Protein AF-A0A5B8CQV9-F1 (afdb_monomer_lite)

Sequence (211 aa):
MCIKQIKRRMAGLSALIFTFMSLSAEAKIEQFQESYTGYLPMEYSLDGVYYVGEHTFSNGSATLTLYYEALSLLQDQLYVVFGSYSRNQGLSLPLGQFDFSLSAPDPITPPDPAFNALPIAGSFYFQDILMMPDGQLEVFYSEFGLLKGFLSPQNALSFTIDWTIYTRDRRTLVPAPPTTWLFGTGLIFLAWVAFRRQRQAPAWPIANMHF

Secondary structure (DSSP, 8-state):
--HHHHHHHHHHHHHHHHHHT-----EEEEEEEEEEEE------BSSSSEEEEEEEEE-SS-EEEEEEEEEESSSSSEEEEEEEEEES-SS----EEEEEEEEPPPSSSPPPGGGSSEEEEEEEEEEEEEE-TTS-EEEEEEEEEEEEEEE-TT--EEEEEEEEEEEE-GGG------HHHHHHHHHHHHHHHHHHHHTTSPPPP------

pLDDT: mean 72.18, std 19.06, range [33.81, 96.38]

Radius of gyration: 33.6 Å; chains: 1; bounding box: 84×34×110 Å

Organism: NCBI:txid2588534

Structure (mmCIF, N/CA/C/O backbone):
data_AF-A0A5B8CQV9-F1
#
_entry.id   AF-A0A5B8CQV9-F1
#
loop_
_atom_site.group_PDB
_atom_site.id
_atom_site.type_symbol
_atom_site.label_atom_id
_atom_site.label_alt_id
_atom_site.label_comp_id
_atom_site.label_asym_id
_atom_site.label_entity_id
_atom_site.label_seq_id
_atom_site.pdbx_PDB_ins_code
_atom_site.Cartn_x
_atom_site.Cartn_y
_atom_site.Cartn_z
_atom_site.occupancy
_atom_site.B_iso_or_equiv
_atom_site.auth_seq_id
_atom_site.auth_comp_id
_atom_site.auth_asym_id
_atom_site.auth_atom_id
_atom_site.pdbx_PDB_model_num
ATOM 1 N N . MET A 1 1 ? -23.032 12.407 67.887 1.00 39.97 1 MET A N 1
ATOM 2 C CA . MET A 1 1 ? -21.847 12.361 66.991 1.00 39.97 1 MET A CA 1
ATOM 3 C C . MET A 1 1 ? -21.921 11.295 65.873 1.00 39.97 1 MET A C 1
ATOM 5 O O . MET A 1 1 ? -20.914 11.048 65.227 1.00 39.97 1 MET A O 1
ATOM 9 N N . CYS A 1 2 ? -23.090 10.703 65.564 1.00 40.38 2 CYS A N 1
ATOM 10 C CA . CYS A 1 2 ? -23.184 9.519 64.683 1.00 40.38 2 CYS A CA 1
ATOM 11 C C . CYS A 1 2 ? -23.654 9.808 63.228 1.00 40.38 2 CYS A C 1
ATOM 13 O O . CYS A 1 2 ? -23.427 9.017 62.320 1.00 40.38 2 CYS A O 1
ATOM 15 N N . ILE A 1 3 ? -24.243 10.981 62.951 1.00 38.12 3 ILE A N 1
ATOM 16 C CA . ILE A 1 3 ? -24.851 11.296 61.635 1.00 38.12 3 ILE A CA 1
ATOM 17 C C . ILE A 1 3 ? -23.818 11.754 60.579 1.00 38.12 3 ILE A C 1
ATOM 19 O O . ILE A 1 3 ? -24.033 11.587 59.377 1.00 38.12 3 ILE A O 1
ATOM 23 N N . LYS A 1 4 ? -22.655 12.281 60.995 1.00 34.56 4 LYS A N 1
ATOM 24 C CA . LYS A 1 4 ? -21.606 12.756 60.067 1.00 34.56 4 LYS A CA 1
ATOM 25 C C . LYS A 1 4 ? -20.851 11.622 59.352 1.00 34.56 4 LYS A C 1
ATOM 27 O O . LYS A 1 4 ? -20.344 11.853 58.258 1.00 34.56 4 LYS A O 1
ATOM 32 N N . GLN A 1 5 ? -20.807 10.407 59.908 1.00 37.25 5 GLN A N 1
ATOM 33 C CA . GLN A 1 5 ? -20.075 9.291 59.289 1.00 37.25 5 GLN A CA 1
ATOM 34 C C . GLN A 1 5 ? -20.857 8.576 58.172 1.00 37.25 5 GLN A C 1
ATOM 36 O O . GLN A 1 5 ? -20.251 8.091 57.220 1.00 37.25 5 GLN A O 1
ATOM 41 N N . ILE A 1 6 ? -22.194 8.590 58.210 1.00 43.34 6 ILE A N 1
ATOM 42 C CA . ILE A 1 6 ? -23.039 7.924 57.200 1.00 43.34 6 ILE A CA 1
ATOM 43 C C . ILE A 1 6 ? -23.040 8.690 55.864 1.00 43.34 6 ILE A C 1
ATOM 45 O O . ILE A 1 6 ? -23.016 8.076 54.800 1.00 43.34 6 ILE A O 1
ATOM 49 N N . LYS A 1 7 ? -22.982 10.033 55.890 1.00 36.06 7 LYS A N 1
ATOM 50 C CA . LYS A 1 7 ? -22.878 10.849 54.662 1.00 36.06 7 LYS A CA 1
ATOM 51 C C . LYS A 1 7 ? -21.549 10.649 53.920 1.00 36.06 7 LYS A C 1
ATOM 53 O O . LYS A 1 7 ? -21.549 10.644 52.695 1.00 36.06 7 LYS A O 1
ATOM 58 N N . ARG A 1 8 ? -20.436 10.440 54.638 1.00 37.44 8 ARG A N 1
ATOM 59 C CA . ARG A 1 8 ? -19.115 10.200 54.023 1.00 37.44 8 ARG A CA 1
ATOM 60 C C . ARG A 1 8 ? -18.991 8.816 53.379 1.00 37.44 8 ARG A C 1
ATOM 62 O O . ARG A 1 8 ? -18.306 8.696 52.373 1.00 37.44 8 ARG A O 1
ATOM 69 N N . ARG A 1 9 ? -19.683 7.792 53.896 1.00 37.03 9 ARG A N 1
ATOM 70 C CA . ARG A 1 9 ? -19.636 6.434 53.321 1.00 37.03 9 ARG A CA 1
ATOM 71 C C . ARG A 1 9 ? -20.434 6.279 52.019 1.00 37.03 9 ARG A C 1
ATOM 73 O O . ARG A 1 9 ? -20.061 5.458 51.194 1.00 37.03 9 ARG A O 1
ATOM 80 N N . MET A 1 10 ? -21.478 7.084 51.791 1.00 37.97 10 MET A N 1
ATOM 81 C CA . MET A 1 10 ? -22.295 6.975 50.567 1.00 37.97 10 MET A CA 1
ATOM 82 C C . MET A 1 10 ? -21.742 7.744 49.362 1.00 37.97 10 MET A C 1
ATOM 84 O O . MET A 1 10 ? -21.940 7.302 48.237 1.00 37.97 10 MET A O 1
ATOM 88 N N . ALA A 1 11 ? -20.989 8.828 49.579 1.00 40.31 11 ALA A N 1
ATOM 89 C CA . ALA A 1 11 ? -20.257 9.494 48.496 1.00 40.31 11 ALA A CA 1
ATOM 90 C C . ALA A 1 11 ? -19.091 8.632 47.969 1.00 40.31 11 ALA A C 1
ATOM 92 O O . ALA A 1 11 ? -18.765 8.688 46.789 1.00 40.31 11 ALA A O 1
ATOM 93 N N . GLY A 1 12 ? -18.500 7.795 48.834 1.00 34.97 12 GLY A N 1
ATOM 94 C CA . GLY A 1 12 ? -17.453 6.849 48.443 1.00 34.97 12 GLY A CA 1
ATOM 95 C C . GLY A 1 12 ? -17.969 5.699 47.576 1.00 34.97 12 GLY A C 1
ATOM 96 O O . GLY A 1 12 ? -17.267 5.279 46.667 1.00 34.97 12 GLY A O 1
ATOM 97 N N . LEU A 1 13 ? -19.202 5.226 47.800 1.00 40.75 13 LEU A N 1
ATOM 98 C CA . LEU A 1 13 ? -19.772 4.110 47.037 1.00 40.75 13 LEU A CA 1
ATOM 99 C C . LEU A 1 13 ? -20.274 4.535 45.645 1.00 40.75 13 LEU A C 1
ATOM 101 O O . LEU A 1 13 ? -20.093 3.791 44.688 1.00 40.75 13 LEU A O 1
ATOM 105 N N . SER A 1 14 ? -20.861 5.735 45.506 1.00 40.66 14 SER A N 1
ATOM 106 C CA . SER A 1 14 ? -21.280 6.243 44.187 1.00 40.66 14 SER A CA 1
ATOM 107 C C . SER A 1 14 ? -20.089 6.628 43.315 1.00 40.66 14 SER A C 1
ATOM 109 O O . SER A 1 14 ? -20.128 6.401 42.111 1.00 40.66 14 SER A O 1
ATOM 111 N N . ALA A 1 15 ? -19.023 7.171 43.916 1.00 42.81 15 ALA A N 1
ATOM 112 C CA . ALA A 1 15 ? -17.777 7.444 43.209 1.00 42.81 15 ALA A CA 1
ATOM 113 C C . ALA A 1 15 ? -17.116 6.146 42.730 1.00 42.81 15 ALA A C 1
ATOM 115 O O . ALA A 1 15 ? -16.670 6.113 41.590 1.00 42.81 15 ALA A O 1
ATOM 116 N N . LEU A 1 16 ? -17.130 5.078 43.543 1.00 36.12 16 LEU A N 1
ATOM 117 C CA . LEU A 1 16 ? -16.590 3.761 43.182 1.00 36.12 16 LEU A CA 1
ATOM 118 C C . LEU A 1 16 ? -17.359 3.123 42.010 1.00 36.12 16 LEU A C 1
ATOM 120 O O . LEU A 1 16 ? -16.747 2.634 41.072 1.00 36.12 16 LEU A O 1
ATOM 124 N N . ILE A 1 17 ? -18.696 3.178 42.011 1.00 42.75 17 ILE A N 1
ATOM 125 C CA . ILE A 1 17 ? -19.518 2.614 40.921 1.00 42.75 17 ILE A CA 1
ATOM 126 C C . ILE A 1 17 ? -19.330 3.405 39.613 1.00 42.75 17 ILE A C 1
ATOM 128 O O . ILE A 1 17 ? -19.262 2.802 38.546 1.00 42.75 17 ILE A O 1
ATOM 132 N N . PHE A 1 18 ? -19.160 4.732 39.687 1.00 37.88 18 PHE A N 1
ATOM 133 C CA . PHE A 1 18 ? -18.821 5.553 38.516 1.00 37.88 18 PHE A CA 1
ATOM 134 C C . PHE A 1 18 ? -17.377 5.347 38.031 1.00 37.88 18 PHE A C 1
ATOM 136 O O . PHE A 1 18 ? -17.133 5.421 36.833 1.00 37.88 18 PHE A O 1
ATOM 143 N N . THR A 1 19 ? -16.419 5.056 38.924 1.00 37.62 19 THR A N 1
ATOM 144 C CA . THR A 1 19 ? -15.028 4.765 38.516 1.00 37.62 19 THR A CA 1
ATOM 145 C C . THR A 1 19 ? -14.853 3.355 37.961 1.00 37.62 19 THR A C 1
ATOM 147 O O . THR A 1 19 ? -14.034 3.175 37.069 1.00 37.62 19 THR A O 1
ATOM 150 N N . PHE A 1 20 ? -15.638 2.367 38.407 1.00 35.00 20 PHE A N 1
ATOM 151 C CA . PHE A 1 20 ? -15.573 0.999 37.869 1.00 35.00 20 PHE A CA 1
ATOM 152 C C . PHE A 1 20 ? -16.205 0.842 36.476 1.00 35.00 20 PHE A C 1
ATOM 154 O O . PHE A 1 20 ? -15.954 -0.166 35.821 1.00 35.00 20 PHE A O 1
ATOM 161 N N . MET A 1 21 ? -17.002 1.810 36.008 1.00 39.34 21 MET A N 1
ATOM 162 C CA . MET A 1 21 ? -17.623 1.770 34.674 1.00 39.34 21 MET A CA 1
ATOM 163 C C . MET A 1 21 ? -16.866 2.562 33.601 1.00 39.34 21 MET A C 1
ATOM 165 O O . MET A 1 21 ? -17.182 2.421 32.423 1.00 39.34 21 MET A O 1
ATOM 169 N N . SER A 1 22 ? -15.832 3.323 33.966 1.00 33.81 22 SER A N 1
ATOM 170 C CA . SER A 1 22 ? -14.928 3.960 33.000 1.00 33.81 22 SER A CA 1
ATOM 171 C C . SER A 1 22 ? -13.734 3.056 32.682 1.00 33.81 22 SER A C 1
ATOM 173 O O . SER A 1 22 ? -12.585 3.461 32.835 1.00 33.81 22 SER A O 1
ATOM 175 N N . LEU A 1 23 ? -13.987 1.821 32.236 1.00 43.66 23 LEU A N 1
ATOM 176 C CA . LEU A 1 23 ? -13.010 1.141 31.382 1.00 43.66 23 LEU A CA 1
ATOM 177 C C . LEU A 1 23 ? -13.179 1.728 29.981 1.00 43.66 23 LEU A C 1
ATOM 179 O O . LEU A 1 23 ? -13.951 1.231 29.163 1.00 43.66 23 LEU A O 1
ATOM 183 N N . SER A 1 24 ? -12.513 2.855 29.744 1.00 45.22 24 SER A N 1
ATOM 184 C CA . SER A 1 24 ? -12.404 3.435 28.413 1.00 45.22 24 SER A CA 1
ATOM 185 C C . SER A 1 24 ? -11.806 2.397 27.468 1.00 45.22 24 SER A C 1
ATOM 187 O O . SER A 1 24 ? -10.773 1.805 27.772 1.00 45.22 24 SER A O 1
ATOM 189 N N . ALA A 1 25 ? -12.465 2.195 26.330 1.00 53.19 25 ALA A N 1
ATOM 190 C CA . ALA A 1 25 ? -11.895 1.531 25.168 1.00 53.19 25 ALA A CA 1
ATOM 191 C C . ALA A 1 25 ? -10.536 2.154 24.865 1.00 53.19 25 ALA A C 1
ATOM 193 O O . ALA A 1 25 ? -10.479 3.319 24.468 1.00 53.19 25 ALA A O 1
ATOM 194 N N . GLU A 1 26 ? -9.445 1.431 25.083 1.00 63.16 26 GLU A N 1
ATOM 195 C CA . GLU A 1 26 ? -8.137 1.959 24.733 1.00 63.16 26 GLU A CA 1
ATOM 196 C C . GLU A 1 26 ? -7.960 1.772 23.226 1.00 63.16 26 GLU A C 1
ATOM 198 O O . GLU A 1 26 ? -7.804 0.660 22.721 1.00 63.16 26 GLU A O 1
ATOM 203 N N . ALA A 1 27 ? -8.095 2.869 22.485 1.00 71.94 27 ALA A N 1
ATOM 204 C CA . ALA A 1 27 ? -7.683 2.898 21.096 1.00 71.94 27 ALA A CA 1
ATOM 205 C C . ALA A 1 27 ? -6.154 2.847 21.052 1.00 71.94 27 ALA A C 1
ATOM 207 O O . ALA A 1 27 ? -5.478 3.638 21.712 1.00 71.94 27 ALA A O 1
ATOM 208 N N . LYS A 1 28 ? -5.614 1.919 20.269 1.00 84.69 28 LYS A N 1
ATOM 209 C CA . LYS A 1 28 ? -4.180 1.751 20.073 1.00 84.69 28 LYS A CA 1
ATOM 210 C C . LYS A 1 28 ? -3.773 2.397 18.755 1.00 84.69 28 LYS A C 1
ATOM 212 O O . LYS A 1 28 ? -4.396 2.142 17.7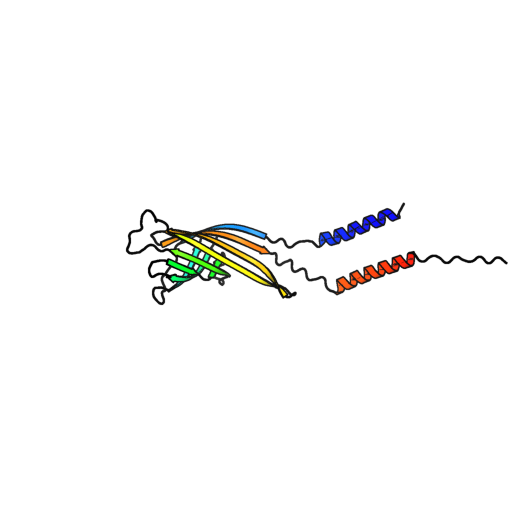25 1.00 84.69 28 LYS A O 1
ATOM 217 N N . ILE A 1 29 ? -2.716 3.206 18.797 1.00 86.81 29 ILE A N 1
ATOM 218 C CA . ILE A 1 29 ? -2.042 3.733 17.608 1.00 86.81 29 ILE A CA 1
ATOM 219 C C . ILE A 1 29 ? -0.653 3.103 17.544 1.00 86.81 29 ILE A C 1
ATOM 221 O O . ILE A 1 29 ? 0.105 3.172 18.511 1.00 86.81 29 ILE A O 1
ATOM 225 N N . GLU A 1 30 ? -0.324 2.497 16.411 1.00 88.62 30 GLU A N 1
ATOM 226 C CA . GLU A 1 30 ? 0.979 1.896 16.140 1.00 88.62 30 GLU A CA 1
ATOM 227 C C . GLU A 1 30 ? 1.623 2.581 14.940 1.00 88.62 30 GLU A C 1
ATOM 229 O O . GLU A 1 30 ? 0.967 2.816 13.928 1.00 88.62 30 GLU A O 1
ATOM 234 N N . GLN A 1 31 ? 2.910 2.901 15.058 1.00 93.25 31 GLN A N 1
ATOM 235 C CA . GLN A 1 31 ? 3.701 3.505 13.990 1.00 93.25 31 GLN A CA 1
ATOM 236 C C . GLN A 1 31 ? 4.967 2.694 13.776 1.00 93.25 31 GLN A C 1
ATOM 238 O O . GLN A 1 31 ? 5.674 2.378 14.734 1.00 93.25 31 GLN A O 1
ATOM 243 N N . PHE A 1 32 ? 5.247 2.345 12.527 1.00 93.06 32 PHE A N 1
ATOM 244 C CA . PHE A 1 32 ? 6.435 1.585 12.151 1.00 93.06 32 PHE A CA 1
ATOM 245 C C . PHE A 1 32 ? 6.698 1.730 10.651 1.00 93.06 32 PHE A C 1
ATOM 247 O O . PHE A 1 32 ? 5.873 2.257 9.905 1.00 93.06 32 PHE A O 1
ATOM 254 N N . GLN A 1 33 ? 7.858 1.251 10.215 1.00 95.44 33 GLN A N 1
ATOM 255 C CA . GLN A 1 33 ? 8.293 1.319 8.826 1.00 95.44 33 GLN A CA 1
ATOM 256 C C . GLN A 1 33 ? 8.467 -0.079 8.248 1.00 95.44 33 GLN A C 1
ATOM 258 O O . GLN A 1 33 ? 8.978 -0.973 8.922 1.00 95.44 33 GLN A O 1
ATOM 263 N N . GLU A 1 34 ? 8.084 -0.248 6.987 1.00 95.06 34 GLU A N 1
ATOM 264 C CA . GLU A 1 34 ? 8.367 -1.456 6.214 1.00 95.06 34 GLU A CA 1
ATOM 265 C C . GLU A 1 34 ? 9.032 -1.074 4.897 1.00 95.06 34 GLU A C 1
ATOM 267 O O . GLU A 1 34 ? 8.506 -0.258 4.143 1.00 95.06 34 GLU A O 1
ATOM 272 N N . SER A 1 35 ? 10.193 -1.668 4.630 1.00 95.56 35 SER A N 1
ATOM 273 C CA . SER A 1 35 ? 10.941 -1.462 3.392 1.00 95.56 35 SER A CA 1
ATOM 274 C C . SER A 1 35 ? 10.822 -2.674 2.484 1.00 95.56 35 SER A C 1
ATOM 276 O O . SER A 1 35 ? 10.867 -3.808 2.959 1.00 95.56 35 SER A O 1
ATOM 278 N N . TYR A 1 36 ? 10.710 -2.421 1.187 1.00 94.56 36 TYR A N 1
ATOM 279 C CA . TYR A 1 36 ? 10.537 -3.414 0.141 1.00 94.56 36 TYR A CA 1
ATOM 280 C C . TYR A 1 36 ? 11.432 -3.085 -1.053 1.00 94.56 36 TYR A C 1
ATOM 282 O O . TYR A 1 36 ? 11.681 -1.919 -1.374 1.00 94.56 36 TYR A O 1
ATOM 290 N N . THR A 1 37 ? 11.876 -4.132 -1.743 1.00 92.69 37 THR A N 1
ATOM 291 C CA . THR A 1 37 ? 12.572 -4.018 -3.024 1.00 92.69 37 THR A CA 1
ATOM 292 C C . THR A 1 37 ? 12.003 -5.048 -3.987 1.00 92.69 37 THR A C 1
ATOM 294 O O . THR A 1 37 ? 11.732 -6.181 -3.592 1.00 92.69 37 THR A O 1
ATOM 297 N N . GLY A 1 38 ? 11.814 -4.669 -5.244 1.00 91.06 38 GLY A N 1
ATOM 298 C CA . GLY A 1 38 ? 11.295 -5.572 -6.263 1.00 91.06 38 GLY A CA 1
ATOM 299 C C . GLY A 1 38 ? 11.101 -4.876 -7.599 1.00 91.06 38 GLY A C 1
ATOM 300 O O . GLY A 1 38 ? 11.754 -3.877 -7.884 1.00 91.06 38 GLY A O 1
ATOM 301 N N . TYR A 1 39 ? 10.195 -5.404 -8.411 1.00 88.12 39 TYR A N 1
ATOM 302 C CA . TYR A 1 39 ? 9.880 -4.878 -9.736 1.00 88.12 39 TYR A CA 1
ATOM 303 C C . TYR A 1 39 ? 8.365 -4.893 -9.914 1.00 88.12 39 TYR A C 1
ATOM 305 O O . TYR A 1 39 ? 7.715 -5.839 -9.485 1.00 88.12 39 TYR A O 1
ATOM 313 N N . LEU A 1 40 ? 7.805 -3.871 -10.559 1.00 87.44 40 LEU A N 1
ATOM 314 C CA . LEU A 1 40 ? 6.395 -3.864 -10.954 1.00 87.44 40 LEU A CA 1
ATOM 315 C C . LEU A 1 40 ? 6.289 -4.303 -12.417 1.00 87.44 40 LEU A C 1
ATOM 317 O O . LEU A 1 40 ? 6.667 -3.524 -13.295 1.00 87.44 40 LEU A O 1
ATOM 321 N N . PRO A 1 41 ? 5.827 -5.531 -12.707 1.00 83.06 41 PRO A N 1
ATOM 322 C CA . PRO A 1 41 ? 5.718 -6.004 -14.080 1.00 83.06 41 PRO A CA 1
ATOM 323 C C . PRO A 1 41 ? 4.694 -5.183 -14.879 1.00 83.06 41 PRO A C 1
ATOM 325 O O . PRO A 1 41 ? 3.520 -5.093 -14.535 1.00 83.06 41 PRO A O 1
ATOM 328 N N . MET A 1 42 ? 5.118 -4.594 -15.992 1.00 77.62 42 MET A N 1
ATOM 329 C CA . MET A 1 42 ? 4.241 -3.867 -16.922 1.00 77.62 42 MET A CA 1
ATOM 330 C C . MET A 1 42 ? 3.948 -4.732 -18.159 1.00 77.62 42 MET A C 1
ATOM 332 O O . MET A 1 42 ? 4.141 -4.311 -19.293 1.00 77.62 42 MET A O 1
ATOM 336 N N . GLU A 1 43 ? 3.557 -5.991 -17.939 1.00 66.12 43 GLU A N 1
ATOM 337 C CA . GLU A 1 43 ? 3.500 -7.016 -18.996 1.00 66.12 43 GLU A CA 1
ATOM 338 C C . GLU A 1 43 ? 2.192 -7.010 -19.799 1.00 66.12 43 GLU A C 1
ATOM 340 O O . GLU A 1 43 ? 2.210 -7.258 -21.005 1.00 66.12 43 GLU A O 1
ATOM 345 N N . TYR A 1 44 ? 1.054 -6.725 -19.160 1.00 60.38 44 TYR A N 1
ATOM 346 C CA . TYR A 1 44 ? -0.243 -6.690 -19.834 1.00 60.38 44 TYR A CA 1
ATOM 347 C C . TYR A 1 44 ? -0.611 -5.254 -20.177 1.00 60.38 44 TYR A C 1
ATOM 349 O O . TYR A 1 44 ? -0.842 -4.457 -19.271 1.00 60.38 44 TYR A O 1
ATOM 357 N N . SER A 1 45 ? -0.690 -4.938 -21.470 1.00 67.31 45 SER A N 1
ATOM 358 C CA . SER A 1 45 ? -1.117 -3.626 -21.942 1.00 67.31 45 SER A CA 1
ATOM 359 C C . SER A 1 45 ? -2.330 -3.727 -22.856 1.00 67.31 45 SER A C 1
ATOM 361 O O . SER A 1 45 ? -2.324 -4.513 -23.801 1.00 67.31 45 SER A O 1
ATOM 363 N N . LEU A 1 46 ? -3.364 -2.931 -22.577 1.00 61.19 46 LEU A N 1
ATOM 364 C CA . LEU A 1 46 ? -4.536 -2.836 -23.455 1.00 61.19 46 LEU A CA 1
ATOM 365 C C . LEU A 1 46 ? -4.251 -1.963 -24.686 1.00 61.19 46 LEU A C 1
ATOM 367 O O . LEU A 1 46 ? -4.653 -2.339 -25.778 1.00 61.19 46 LEU A O 1
ATOM 371 N N . ASP A 1 47 ? -3.496 -0.868 -24.519 1.00 67.88 47 ASP A N 1
ATOM 372 C CA . ASP A 1 47 ? -3.265 0.148 -25.565 1.00 67.88 47 ASP A CA 1
ATOM 373 C C . ASP A 1 47 ? -1.832 0.741 -25.563 1.00 67.88 47 ASP A C 1
ATOM 375 O O . ASP A 1 47 ? -1.584 1.814 -26.108 1.00 67.88 47 ASP A O 1
ATOM 379 N N . GLY A 1 48 ? -0.866 0.101 -24.895 1.00 66.12 48 GLY A N 1
ATOM 380 C CA . GLY A 1 48 ? 0.512 0.602 -24.707 1.00 66.12 48 GLY A CA 1
ATOM 381 C C . GLY A 1 48 ? 0.672 1.663 -23.606 1.00 66.12 48 GLY A C 1
ATOM 382 O O . GLY A 1 48 ? 1.790 1.986 -23.208 1.00 66.12 48 GLY A O 1
ATOM 383 N N . VAL A 1 49 ? -0.442 2.191 -23.095 1.00 75.88 49 VAL A N 1
ATOM 384 C CA . VAL A 1 49 ? -0.497 3.313 -22.135 1.00 75.88 49 VAL A CA 1
ATOM 385 C C . VAL A 1 49 ? -1.135 2.896 -20.805 1.00 75.88 49 VAL A C 1
ATOM 387 O O . VAL A 1 49 ? -0.954 3.555 -19.786 1.00 75.88 49 VAL A O 1
ATOM 390 N N . TYR A 1 50 ? -1.858 1.779 -20.796 1.00 82.69 50 TYR A N 1
ATOM 391 C CA . TYR A 1 50 ? -2.553 1.250 -19.630 1.00 82.69 50 TYR A CA 1
ATOM 392 C C . TYR A 1 50 ? -2.077 -0.164 -19.340 1.00 82.69 50 TYR A C 1
ATOM 394 O O . TYR A 1 50 ? -2.075 -1.001 -20.248 1.00 82.69 50 TYR A O 1
ATOM 402 N N . TYR A 1 51 ? -1.692 -0.414 -18.093 1.00 85.19 51 TYR A N 1
ATOM 403 C CA . TYR A 1 51 ? -1.172 -1.693 -17.630 1.00 85.19 51 TYR A CA 1
ATOM 404 C C . TYR A 1 51 ? -1.953 -2.183 -16.426 1.00 85.19 51 TYR A C 1
ATOM 406 O O . TYR A 1 51 ? -2.325 -1.384 -15.574 1.00 85.19 51 TYR A O 1
ATOM 414 N N . VAL A 1 52 ? -2.169 -3.492 -16.336 1.00 88.25 52 VAL A N 1
ATOM 415 C CA . VAL A 1 52 ? -2.843 -4.118 -15.191 1.00 88.25 52 VAL A CA 1
ATOM 416 C C . VAL A 1 52 ? -2.012 -5.295 -14.718 1.00 88.25 52 VAL A C 1
ATOM 418 O O . VAL A 1 52 ? -1.504 -6.060 -15.539 1.00 88.25 52 VAL A O 1
ATOM 421 N N . GLY A 1 53 ? -1.870 -5.455 -13.408 1.00 88.56 53 GLY A N 1
ATOM 422 C CA . GLY A 1 53 ? -1.077 -6.543 -12.863 1.00 88.56 53 GLY A CA 1
ATOM 423 C C . GLY A 1 53 ? -1.312 -6.816 -11.389 1.00 88.56 53 GLY A C 1
ATOM 424 O O . GLY A 1 53 ? -2.044 -6.114 -10.691 1.00 88.56 53 GLY A O 1
ATOM 425 N N . GLU A 1 54 ? -0.647 -7.870 -10.934 1.00 90.69 54 GLU A N 1
ATOM 426 C CA . GLU A 1 54 ? -0.547 -8.247 -9.534 1.00 90.69 54 GLU A CA 1
ATOM 427 C C . GLU A 1 54 ? 0.927 -8.467 -9.197 1.00 90.69 54 GLU A C 1
ATOM 429 O O . GLU A 1 54 ? 1.656 -9.117 -9.952 1.00 90.69 54 GLU A O 1
ATOM 434 N N . HIS A 1 55 ? 1.384 -7.924 -8.070 1.00 91.44 55 HIS A N 1
ATOM 435 C CA . HIS A 1 55 ? 2.738 -8.175 -7.593 1.00 91.44 55 HIS A CA 1
ATOM 436 C C . HIS A 1 55 ? 2.815 -8.215 -6.071 1.00 91.44 55 HIS A C 1
ATOM 438 O O . HIS A 1 55 ? 2.257 -7.355 -5.389 1.00 91.44 55 HIS A O 1
ATOM 444 N N . THR A 1 56 ? 3.569 -9.179 -5.543 1.00 92.69 56 THR A N 1
ATOM 445 C CA . THR A 1 56 ? 3.826 -9.316 -4.108 1.00 92.69 56 THR A CA 1
ATOM 446 C C . THR A 1 56 ? 5.266 -8.958 -3.778 1.00 92.69 56 THR A C 1
ATOM 448 O O . THR A 1 56 ? 6.200 -9.665 -4.153 1.00 92.69 56 THR A O 1
ATOM 451 N N . PHE A 1 57 ? 5.433 -7.908 -2.982 1.00 93.19 57 PHE A N 1
ATOM 452 C CA . PHE A 1 57 ? 6.688 -7.586 -2.323 1.00 93.19 57 PHE A CA 1
ATOM 453 C C . PHE A 1 57 ? 6.795 -8.326 -0.990 1.00 93.19 57 PHE A C 1
ATOM 455 O O . PHE A 1 57 ? 5.822 -8.440 -0.243 1.00 93.19 57 PHE A O 1
ATOM 462 N N . SER A 1 58 ? 7.996 -8.795 -0.660 1.00 92.00 58 SER A N 1
ATOM 463 C CA . SER A 1 58 ? 8.297 -9.415 0.630 1.00 92.00 58 SER A CA 1
ATOM 464 C C . SER A 1 58 ? 9.616 -8.884 1.168 1.00 92.00 58 SER A C 1
ATOM 466 O O . SER A 1 58 ? 10.584 -8.749 0.422 1.00 92.00 58 SER A O 1
ATOM 468 N N . ASN A 1 59 ? 9.656 -8.599 2.466 1.00 88.19 59 ASN A N 1
ATOM 469 C CA . ASN A 1 59 ? 10.876 -8.212 3.179 1.00 88.19 59 ASN A CA 1
ATOM 470 C C . ASN A 1 59 ? 11.309 -9.255 4.226 1.00 88.19 59 ASN A C 1
ATOM 472 O O . ASN A 1 59 ? 12.166 -8.989 5.066 1.00 88.19 59 ASN A O 1
ATOM 476 N N . GLY A 1 60 ? 10.707 -10.449 4.178 1.00 84.12 60 GLY A N 1
ATOM 477 C CA . GLY A 1 60 ? 10.983 -11.571 5.076 1.00 84.12 60 GLY A CA 1
ATOM 478 C C . GLY A 1 60 ? 10.116 -11.617 6.337 1.00 84.12 60 GLY A C 1
ATOM 479 O O . GLY A 1 60 ? 9.845 -12.713 6.822 1.00 84.12 60 GLY A O 1
ATOM 480 N N . SER A 1 61 ? 9.643 -10.476 6.849 1.00 84.50 61 SER A N 1
ATOM 481 C CA . SER A 1 61 ? 8.718 -10.411 7.997 1.00 84.50 61 SER A CA 1
ATOM 482 C C . SER A 1 61 ? 7.296 -10.015 7.607 1.00 84.50 61 SER A C 1
ATOM 484 O O . SER A 1 61 ? 6.350 -10.364 8.311 1.00 84.50 61 SER A O 1
ATOM 486 N N . ALA A 1 62 ? 7.153 -9.308 6.489 1.00 87.00 62 ALA A N 1
ATOM 487 C CA . ALA A 1 62 ? 5.906 -8.776 5.985 1.00 87.00 62 ALA A CA 1
ATOM 488 C C . ALA A 1 62 ? 5.781 -8.984 4.472 1.00 87.00 62 ALA A C 1
ATOM 490 O O . ALA A 1 62 ? 6.773 -8.990 3.734 1.00 87.00 62 ALA A O 1
ATOM 491 N N . THR A 1 63 ? 4.541 -9.110 4.011 1.00 92.12 63 THR A N 1
ATOM 492 C CA . THR A 1 63 ? 4.189 -9.200 2.591 1.00 92.12 63 THR A CA 1
ATOM 493 C C . THR A 1 63 ? 3.232 -8.080 2.219 1.00 92.12 63 THR A C 1
ATOM 495 O O . THR A 1 63 ? 2.307 -7.775 2.970 1.00 92.12 63 THR A O 1
ATOM 498 N N . LEU A 1 64 ? 3.442 -7.488 1.047 1.00 92.88 64 LEU A N 1
ATOM 499 C CA . LEU A 1 64 ? 2.576 -6.474 0.458 1.00 92.88 64 LEU A CA 1
ATOM 500 C C . LEU A 1 64 ? 2.225 -6.908 -0.963 1.00 92.88 64 LEU A C 1
ATOM 502 O O . LEU A 1 64 ? 3.077 -6.872 -1.849 1.00 92.88 64 LEU A O 1
ATOM 506 N N . THR A 1 65 ? 0.981 -7.322 -1.174 1.00 93.44 65 THR A N 1
ATOM 507 C CA . THR A 1 65 ? 0.453 -7.666 -2.497 1.00 93.44 65 THR A CA 1
ATOM 508 C C . THR A 1 65 ? -0.325 -6.484 -3.048 1.00 93.44 65 THR A C 1
ATOM 510 O O . THR A 1 65 ? -1.240 -5.993 -2.386 1.00 93.44 65 THR A O 1
ATOM 513 N N . LEU A 1 66 ? 0.031 -6.039 -4.249 1.00 93.25 66 LEU A N 1
ATOM 514 C CA . LEU A 1 66 ? -0.643 -4.976 -4.986 1.00 93.25 66 LEU A CA 1
ATOM 515 C C . LEU A 1 66 ? -1.416 -5.578 -6.154 1.00 93.25 66 LEU A C 1
ATOM 517 O O . LEU A 1 66 ? -0.837 -6.319 -6.943 1.00 93.25 66 LEU A O 1
ATOM 521 N N . TYR A 1 67 ? -2.680 -5.195 -6.292 1.00 91.81 67 TYR A N 1
ATOM 522 C CA . TYR A 1 67 ? -3.500 -5.397 -7.483 1.00 91.81 67 TYR A CA 1
ATOM 523 C C . TYR A 1 67 ? -3.681 -4.028 -8.120 1.00 91.81 67 TYR A C 1
ATOM 525 O O . TYR A 1 67 ? -4.335 -3.162 -7.529 1.00 91.81 67 TYR A O 1
ATOM 533 N N . TYR A 1 68 ? -3.042 -3.802 -9.260 1.00 91.50 68 TYR A N 1
ATOM 534 C CA . TYR A 1 68 ? -2.783 -2.450 -9.730 1.00 91.50 68 TYR A CA 1
ATOM 535 C C . TYR A 1 68 ? -3.140 -2.224 -11.184 1.00 91.50 68 TYR A C 1
ATOM 537 O O . TYR A 1 68 ? -3.066 -3.118 -12.026 1.00 91.50 68 TYR A O 1
ATOM 545 N N . GLU A 1 69 ? -3.445 -0.965 -11.447 1.00 90.88 69 GLU A N 1
ATOM 546 C CA . GLU A 1 69 ? -3.542 -0.343 -12.750 1.00 90.88 69 GLU A CA 1
ATOM 547 C C . GLU A 1 69 ? -2.442 0.722 -12.832 1.00 90.88 69 GLU A C 1
ATOM 549 O O . GLU A 1 69 ? -2.217 1.465 -11.876 1.00 90.88 69 GLU A O 1
ATOM 554 N N . ALA A 1 70 ? -1.730 0.792 -13.954 1.00 88.81 70 ALA A N 1
ATOM 555 C CA . ALA A 1 70 ? -0.743 1.829 -14.220 1.00 88.81 70 ALA A CA 1
ATOM 556 C C . ALA A 1 70 ? -1.088 2.567 -15.516 1.00 88.81 70 ALA A C 1
ATOM 558 O O . ALA A 1 70 ? -1.169 1.964 -16.586 1.00 88.81 70 ALA A O 1
ATOM 559 N N . LEU A 1 71 ? -1.280 3.880 -15.407 1.00 87.44 71 LEU A N 1
ATOM 560 C CA . LEU A 1 71 ? -1.614 4.784 -16.506 1.00 87.44 71 LEU A CA 1
ATOM 561 C C . LEU A 1 71 ? -0.410 5.651 -16.859 1.00 87.44 71 LEU A C 1
ATOM 563 O O . LEU A 1 71 ? 0.060 6.418 -16.020 1.00 87.44 71 LEU A O 1
ATOM 567 N N . SER A 1 72 ? 0.046 5.588 -18.105 1.00 83.00 72 SER A N 1
ATOM 568 C CA . SER A 1 72 ? 1.002 6.547 -18.658 1.00 83.00 72 SER A CA 1
ATOM 569 C C . SER A 1 72 ? 0.274 7.861 -18.985 1.00 83.00 72 SER A C 1
ATOM 571 O O . SER A 1 72 ? -0.652 7.897 -19.792 1.00 83.00 72 SER A O 1
ATOM 573 N N . LEU A 1 73 ? 0.644 8.950 -18.300 1.00 71.00 73 LEU A N 1
ATOM 574 C CA . LEU A 1 73 ? -0.029 10.259 -18.425 1.00 71.00 73 LEU A CA 1
ATOM 575 C C . LEU A 1 73 ? 0.518 11.123 -19.562 1.00 71.00 73 LEU A C 1
ATOM 577 O O . LEU A 1 73 ? -0.169 11.987 -20.103 1.00 71.00 73 LEU A O 1
ATOM 581 N N . LEU A 1 74 ? 1.783 10.917 -19.886 1.00 62.81 74 LEU A N 1
ATOM 582 C CA . LEU A 1 74 ? 2.504 11.580 -20.953 1.00 62.81 74 LEU A CA 1
ATOM 583 C C . LEU A 1 74 ? 3.133 10.446 -21.751 1.00 62.81 74 LEU A C 1
ATOM 585 O O . LEU A 1 74 ? 3.588 9.472 -21.149 1.00 62.81 74 LEU A O 1
ATOM 589 N N . GLN A 1 75 ? 3.218 10.582 -23.074 1.00 58.00 75 GLN A N 1
ATOM 590 C CA . GLN A 1 75 ? 3.990 9.662 -23.928 1.00 58.00 75 GLN A CA 1
ATOM 591 C C . GLN A 1 75 ? 5.453 9.479 -23.446 1.00 58.00 75 GLN A C 1
ATOM 593 O O . GLN A 1 75 ? 6.141 8.577 -23.910 1.00 58.00 75 GLN A O 1
ATOM 598 N N . ASP A 1 76 ? 5.874 10.274 -22.455 1.00 56.75 76 ASP A N 1
ATOM 599 C CA . ASP A 1 76 ? 7.178 10.326 -21.817 1.00 56.75 76 ASP A CA 1
ATOM 600 C C . ASP A 1 76 ? 7.137 9.895 -20.335 1.00 56.75 76 ASP A C 1
ATOM 602 O O . ASP A 1 76 ? 7.321 10.693 -19.419 1.00 56.75 76 ASP A O 1
ATOM 606 N N . GLN A 1 77 ? 6.974 8.592 -20.095 1.00 68.00 77 GLN A N 1
ATOM 607 C CA . GLN A 1 77 ? 7.612 7.915 -18.950 1.00 68.00 77 GLN A CA 1
ATOM 608 C C . GLN A 1 77 ? 7.077 8.219 -17.533 1.00 68.00 77 GLN A C 1
ATOM 610 O O . GLN A 1 77 ? 7.626 7.696 -16.565 1.00 68.00 77 GLN A O 1
ATOM 615 N N . LEU A 1 78 ? 5.996 8.987 -17.369 1.00 75.50 78 LEU A N 1
ATOM 616 C CA . LEU A 1 78 ? 5.305 9.136 -16.081 1.00 75.50 78 LEU A CA 1
ATOM 617 C C . LEU A 1 78 ? 4.105 8.188 -15.998 1.00 75.50 78 LEU A C 1
ATOM 619 O O . LEU A 1 78 ? 3.153 8.324 -16.769 1.00 75.50 78 LEU A O 1
ATOM 623 N N . TYR A 1 79 ? 4.128 7.294 -15.013 1.00 83.31 79 TYR A N 1
ATOM 624 C CA . TYR A 1 79 ? 3.040 6.381 -14.691 1.00 83.31 79 TYR A CA 1
ATOM 625 C C . TYR A 1 79 ? 2.384 6.766 -13.370 1.00 83.31 79 TYR A C 1
ATOM 627 O O . TYR A 1 79 ? 3.062 6.944 -12.359 1.00 83.31 79 TYR A O 1
ATOM 635 N N . VAL A 1 80 ? 1.058 6.826 -13.353 1.00 88.25 80 VAL A N 1
ATOM 636 C CA . VAL A 1 80 ? 0.283 6.793 -12.110 1.00 88.25 80 VAL A CA 1
ATOM 637 C C . VAL A 1 80 ? -0.134 5.357 -11.876 1.00 88.25 80 VAL A C 1
ATOM 639 O O . VAL A 1 80 ? -0.820 4.779 -12.715 1.00 88.25 80 VAL A O 1
ATOM 642 N N . VAL A 1 81 ? 0.299 4.792 -10.756 1.00 92.06 81 VAL A N 1
ATOM 643 C CA . VAL A 1 81 ? -0.029 3.431 -10.343 1.00 92.06 81 VAL A CA 1
ATOM 644 C C . VAL A 1 81 ? -0.998 3.508 -9.183 1.00 92.06 81 VAL A C 1
ATOM 646 O O . VAL A 1 81 ? -0.725 4.173 -8.190 1.00 92.06 81 VAL A O 1
ATOM 649 N N . PHE A 1 82 ? -2.126 2.834 -9.299 1.00 94.38 82 PHE A N 1
ATOM 650 C CA . PHE A 1 82 ? -3.164 2.838 -8.281 1.00 94.38 82 PHE A CA 1
ATOM 651 C C . PHE A 1 82 ? -3.881 1.499 -8.275 1.00 94.38 82 PHE A C 1
ATOM 653 O O . PHE A 1 82 ? -3.745 0.693 -9.192 1.00 94.38 82 PHE A O 1
ATOM 660 N N . GLY A 1 83 ? -4.647 1.249 -7.226 1.00 93.88 83 GLY A N 1
ATOM 661 C CA . GLY A 1 83 ? -5.459 0.051 -7.145 1.00 93.88 83 GLY A CA 1
ATOM 662 C C . GLY A 1 83 ? -5.709 -0.335 -5.709 1.00 93.88 83 GLY A C 1
ATOM 663 O O . GLY A 1 83 ? -5.989 0.513 -4.860 1.00 93.88 83 GLY A O 1
ATOM 664 N N . SER A 1 84 ? -5.619 -1.630 -5.442 1.00 94.25 84 SER A N 1
ATOM 665 C CA . SER A 1 84 ? -5.890 -2.184 -4.126 1.00 94.25 84 SER A CA 1
ATOM 666 C C . SER A 1 84 ? -4.728 -3.008 -3.598 1.00 94.25 84 SER A C 1
ATOM 668 O O . SER A 1 84 ? -3.923 -3.535 -4.365 1.00 94.25 84 SER A O 1
ATOM 670 N N . TYR A 1 85 ? -4.615 -3.102 -2.276 1.00 93.69 85 TYR A N 1
ATOM 671 C CA . TYR A 1 85 ? -3.522 -3.823 -1.636 1.00 93.69 85 TYR A CA 1
ATOM 672 C C . TYR A 1 85 ? -4.011 -4.771 -0.543 1.00 93.69 85 TYR A C 1
ATOM 674 O O . TYR A 1 85 ? -5.067 -4.578 0.062 1.00 93.69 85 TYR A O 1
ATOM 682 N N . SER A 1 86 ? -3.205 -5.794 -0.276 1.00 91.19 86 SER A N 1
ATOM 683 C CA . SER A 1 86 ? -3.319 -6.664 0.892 1.00 91.19 86 SER A CA 1
ATOM 684 C C . SER A 1 86 ? -1.962 -6.757 1.580 1.00 91.19 86 SER A C 1
ATOM 686 O O . SER A 1 86 ? -0.925 -6.860 0.918 1.00 91.19 86 SER A O 1
ATOM 688 N N . ARG A 1 87 ? -1.961 -6.691 2.912 1.00 88.75 87 ARG A N 1
ATOM 689 C CA . ARG A 1 87 ? -0.746 -6.646 3.723 1.00 88.75 87 ARG A CA 1
ATOM 690 C C . ARG A 1 87 ? -0.769 -7.728 4.794 1.00 88.75 87 ARG A C 1
ATOM 692 O O . ARG A 1 87 ? -1.727 -7.823 5.552 1.00 88.75 87 ARG A O 1
ATOM 699 N N . ASN A 1 88 ? 0.299 -8.520 4.885 1.00 82.12 88 ASN A N 1
ATOM 700 C CA . ASN A 1 88 ? 0.493 -9.577 5.891 1.00 82.12 88 ASN A CA 1
ATOM 701 C C . ASN A 1 88 ? -0.627 -10.629 5.965 1.00 82.12 88 ASN A C 1
ATOM 703 O O . ASN A 1 88 ? -0.708 -11.389 6.931 1.00 82.12 88 ASN A O 1
ATOM 707 N N . GLN A 1 89 ? -1.478 -10.700 4.946 1.00 66.06 89 GLN A N 1
ATOM 708 C CA . GLN A 1 89 ? -2.466 -11.752 4.779 1.00 66.06 89 GLN A CA 1
ATOM 709 C C . GLN A 1 89 ? -1.991 -12.673 3.655 1.00 66.06 89 GLN A C 1
ATOM 711 O O . GLN A 1 89 ? -1.326 -12.235 2.715 1.00 66.06 89 GLN A O 1
ATOM 716 N N . GLY A 1 90 ? -2.298 -13.969 3.767 1.00 57.03 90 GLY A N 1
ATOM 717 C CA . GLY A 1 90 ? -2.185 -14.885 2.629 1.00 57.03 90 GLY A CA 1
ATOM 718 C C . GLY A 1 90 ? -3.122 -14.465 1.487 1.00 57.03 90 GLY A C 1
ATOM 719 O O . GLY A 1 90 ? -3.656 -13.364 1.505 1.00 57.03 90 GLY A O 1
ATOM 720 N N . LEU A 1 91 ? -3.345 -15.347 0.504 1.00 49.06 91 LEU A N 1
ATOM 721 C CA . LEU A 1 91 ? -4.238 -15.151 -0.659 1.00 49.06 91 LEU A CA 1
ATOM 722 C C . LEU A 1 91 ? -5.719 -14.894 -0.270 1.00 49.06 91 LEU A C 1
ATOM 724 O O . LEU A 1 91 ? -6.605 -15.691 -0.571 1.00 49.06 91 LEU A O 1
ATOM 728 N N . SER A 1 92 ? -6.010 -13.794 0.418 1.00 51.00 92 SER A N 1
ATOM 729 C CA . SER A 1 92 ? -7.342 -13.315 0.751 1.00 51.00 92 SER A CA 1
ATOM 730 C C . SER A 1 92 ? -7.448 -11.828 0.434 1.00 51.00 92 SER A C 1
ATOM 732 O O . SER A 1 92 ? -6.539 -11.058 0.733 1.00 51.00 92 SER A O 1
ATOM 734 N N . LEU A 1 93 ? -8.574 -11.528 -0.221 1.00 59.97 93 LEU A N 1
ATOM 735 C CA . LEU A 1 93 ? -9.180 -10.271 -0.669 1.00 59.97 93 LEU A CA 1
ATOM 736 C C . LEU A 1 93 ? -8.405 -8.957 -0.420 1.00 59.97 93 LEU A C 1
ATOM 738 O O . LEU A 1 93 ? -7.935 -8.719 0.691 1.00 59.97 93 LEU A O 1
ATOM 742 N N . PRO A 1 94 ? -8.355 -8.054 -1.418 1.00 61.19 94 PRO A N 1
ATOM 743 C CA . PRO A 1 94 ? -7.805 -6.716 -1.226 1.00 61.19 94 PRO A CA 1
ATOM 744 C C . PRO A 1 94 ? -8.501 -5.991 -0.068 1.00 61.19 94 PRO A C 1
ATOM 746 O O . PRO A 1 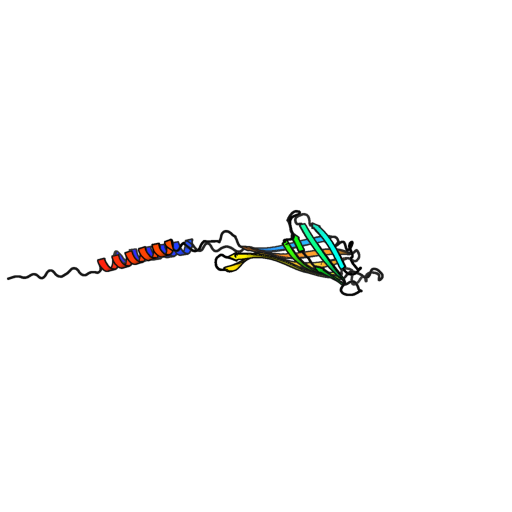94 ? -9.729 -6.010 0.039 1.00 61.19 94 PRO A O 1
ATOM 749 N N . LEU A 1 95 ? -7.698 -5.374 0.799 1.00 78.12 95 LEU A N 1
ATOM 750 C CA . LEU A 1 95 ? -8.150 -4.716 2.023 1.00 78.12 95 LEU A CA 1
ATOM 751 C C . LEU A 1 95 ? -8.256 -3.215 1.802 1.00 78.12 95 LEU A C 1
ATOM 753 O O . LEU A 1 95 ? -9.305 -2.645 2.055 1.00 78.12 95 LEU A O 1
ATOM 757 N N . GLY A 1 96 ? -7.207 -2.584 1.276 1.00 89.50 96 GLY A N 1
ATOM 758 C CA . GLY A 1 96 ? -7.147 -1.133 1.124 1.00 89.50 96 GLY A CA 1
ATOM 759 C C . GLY A 1 96 ? -6.936 -0.670 -0.307 1.00 89.50 96 GLY A C 1
ATOM 760 O O . GLY A 1 96 ? -6.825 -1.471 -1.235 1.00 89.50 96 GLY A O 1
ATOM 761 N N . GLN A 1 97 ? -6.859 0.646 -0.467 1.00 94.75 97 GLN A N 1
ATOM 762 C CA . GLN A 1 97 ? -6.529 1.324 -1.714 1.00 94.75 97 GLN A CA 1
ATOM 763 C C . GLN A 1 97 ? -5.159 1.980 -1.620 1.00 94.75 97 GLN A C 1
ATOM 765 O O . GLN A 1 97 ? -4.700 2.335 -0.533 1.00 94.75 97 GLN A O 1
ATOM 770 N N . PHE A 1 98 ? -4.507 2.140 -2.761 1.00 95.62 98 PHE A N 1
ATOM 771 C CA . PHE A 1 98 ? -3.243 2.853 -2.835 1.00 95.62 98 PHE A CA 1
ATOM 772 C C . PHE A 1 98 ? -3.125 3.619 -4.150 1.00 95.62 98 PHE A C 1
ATOM 774 O O . PHE A 1 98 ? -3.776 3.281 -5.144 1.00 95.62 98 PHE A O 1
ATOM 781 N N . ASP A 1 99 ? -2.240 4.606 -4.146 1.00 94.94 99 ASP A N 1
ATOM 782 C CA . ASP A 1 99 ? -1.818 5.355 -5.320 1.00 94.94 99 ASP A CA 1
ATOM 783 C C . ASP A 1 99 ? -0.364 5.829 -5.158 1.00 94.94 99 ASP A C 1
ATOM 785 O O . ASP A 1 99 ? 0.062 6.210 -4.069 1.00 94.94 99 ASP A O 1
ATOM 789 N N . PHE A 1 100 ? 0.426 5.795 -6.227 1.00 91.88 100 PHE A N 1
ATOM 790 C CA . PHE A 1 100 ? 1.744 6.423 -6.294 1.00 91.88 100 PHE A CA 1
ATOM 791 C C . PHE A 1 100 ? 2.110 6.781 -7.733 1.00 91.88 100 PHE A C 1
ATOM 793 O O . PHE A 1 100 ? 1.572 6.244 -8.698 1.00 91.88 100 PHE A O 1
ATOM 800 N N . SER A 1 101 ? 3.062 7.697 -7.881 1.00 86.81 101 SER A N 1
ATOM 801 C CA . SER A 1 101 ? 3.626 8.049 -9.187 1.00 86.81 101 SER A CA 1
ATOM 802 C C . SER A 1 101 ? 4.991 7.392 -9.387 1.00 86.81 101 SER A C 1
ATOM 804 O O . SER A 1 101 ? 5.823 7.392 -8.477 1.00 86.81 101 SER A O 1
ATOM 806 N N . LEU A 1 102 ? 5.222 6.856 -10.585 1.00 83.75 102 LEU A N 1
ATOM 807 C CA . LEU A 1 102 ? 6.509 6.353 -11.056 1.00 83.75 102 LEU A CA 1
ATOM 808 C C . LEU A 1 102 ? 6.970 7.183 -12.245 1.00 83.75 102 LEU A C 1
ATOM 810 O O . LEU A 1 102 ? 6.297 7.220 -13.271 1.00 83.75 102 LEU A O 1
ATOM 814 N N . SER A 1 103 ? 8.155 7.767 -12.148 1.00 76.75 103 SER A N 1
ATOM 815 C CA . SER A 1 103 ? 8.876 8.224 -13.333 1.00 76.75 103 SER A CA 1
ATOM 816 C C . SER A 1 103 ? 9.802 7.096 -13.770 1.00 76.75 103 SER A C 1
ATOM 818 O O . SER A 1 103 ? 10.672 6.697 -12.998 1.00 76.75 103 SER A O 1
ATOM 820 N N . ALA A 1 104 ? 9.596 6.554 -14.965 1.00 69.44 104 ALA A N 1
ATOM 821 C CA . ALA A 1 104 ? 10.501 5.599 -15.586 1.00 69.44 104 ALA A CA 1
ATOM 822 C C . ALA A 1 104 ? 11.653 6.343 -16.289 1.00 69.44 104 ALA A C 1
ATOM 824 O O . ALA A 1 104 ? 11.456 7.462 -16.759 1.00 69.44 104 ALA A O 1
ATOM 825 N N . PRO A 1 105 ? 12.858 5.759 -16.371 1.00 63.03 105 PRO A N 1
ATOM 826 C CA . PRO A 1 105 ? 13.902 6.292 -17.233 1.00 63.03 105 PRO A CA 1
ATOM 827 C C . PRO A 1 105 ? 13.536 6.097 -18.713 1.00 63.03 105 PRO A C 1
ATOM 829 O O . PRO A 1 105 ? 12.894 5.110 -19.080 1.00 63.03 105 PRO A O 1
ATOM 832 N N . ASP A 1 106 ? 13.990 7.011 -19.570 1.00 61.84 106 ASP A N 1
ATOM 833 C CA . ASP A 1 106 ? 13.906 6.858 -21.022 1.00 61.84 106 ASP A CA 1
ATOM 834 C C . ASP A 1 106 ? 14.697 5.620 -21.475 1.00 61.84 106 ASP A C 1
ATOM 836 O O . ASP A 1 106 ? 15.890 5.527 -21.179 1.00 61.84 106 ASP A O 1
ATOM 840 N N . PRO A 1 107 ? 14.090 4.663 -22.200 1.00 57.53 107 PRO A N 1
ATOM 841 C CA . PRO A 1 107 ? 14.818 3.504 -22.710 1.00 57.53 107 PRO A CA 1
ATOM 842 C C . PRO A 1 107 ? 15.840 3.856 -23.805 1.00 57.53 107 PRO A C 1
ATOM 844 O O . PRO A 1 107 ? 16.721 3.043 -24.089 1.00 57.53 107 PRO A O 1
ATOM 847 N N . ILE A 1 108 ? 15.726 5.024 -24.448 1.00 58.00 108 ILE A N 1
ATOM 848 C CA . ILE A 1 108 ? 16.577 5.450 -25.572 1.00 58.00 108 ILE A CA 1
ATOM 849 C C . ILE A 1 108 ? 17.706 6.370 -25.095 1.00 58.00 108 ILE A C 1
ATOM 851 O O . ILE A 1 108 ? 18.810 6.344 -25.651 1.00 58.00 108 ILE A O 1
ATOM 855 N N . THR A 1 109 ? 17.457 7.163 -24.055 1.00 60.03 109 THR A N 1
ATOM 856 C CA . THR A 1 109 ? 18.452 8.083 -23.501 1.00 60.03 109 THR A CA 1
ATOM 857 C C . THR A 1 109 ? 19.237 7.382 -22.386 1.00 60.03 109 THR A C 1
ATOM 859 O O . THR A 1 109 ? 18.632 6.877 -21.442 1.00 60.03 109 THR A O 1
ATOM 862 N N . PRO A 1 110 ? 20.585 7.331 -22.449 1.00 61.19 110 PRO A N 1
ATOM 863 C CA . PRO A 1 110 ? 21.390 6.784 -21.362 1.00 61.19 110 PRO A CA 1
ATOM 864 C C . PRO A 1 110 ? 21.016 7.465 -20.038 1.00 61.19 110 PRO A C 1
ATOM 866 O O . PRO A 1 110 ? 20.902 8.694 -20.031 1.00 61.19 110 PRO A O 1
ATOM 869 N N . PRO A 1 111 ? 20.843 6.716 -18.931 1.00 60.72 111 PRO A N 1
ATOM 870 C CA . PRO A 1 111 ? 20.494 7.318 -17.655 1.00 60.72 111 PRO A CA 1
ATOM 871 C C . PRO A 1 111 ? 21.551 8.357 -17.283 1.00 60.72 111 PRO A C 1
ATOM 873 O O . PRO A 1 111 ? 22.744 8.045 -17.232 1.00 60.72 111 PRO A O 1
ATOM 876 N N . ASP A 1 112 ? 21.115 9.600 -17.067 1.00 61.47 112 ASP A N 1
ATOM 877 C CA . ASP A 1 112 ? 21.996 10.661 -16.594 1.00 61.47 112 ASP A CA 1
ATOM 878 C C . ASP A 1 112 ? 22.577 10.222 -15.238 1.00 61.47 112 ASP A C 1
ATOM 880 O O . ASP A 1 112 ? 21.804 9.923 -14.322 1.00 61.47 112 ASP A O 1
ATOM 884 N N . PRO A 1 113 ? 23.911 10.173 -15.063 1.00 58.44 113 PRO A N 1
ATOM 885 C CA . PRO A 1 113 ? 24.524 9.813 -13.787 1.00 58.44 113 PRO A CA 1
ATOM 886 C C . PRO A 1 113 ? 24.116 10.734 -12.623 1.00 58.44 113 PRO A C 1
ATOM 888 O O . PRO A 1 113 ? 24.299 10.354 -11.465 1.00 58.44 113 PRO A O 1
ATOM 891 N N . ALA A 1 114 ? 23.555 11.920 -12.894 1.00 57.94 114 ALA A N 1
ATOM 892 C CA . ALA A 1 114 ? 22.945 12.785 -11.884 1.00 57.94 114 ALA A CA 1
ATOM 893 C C . ALA A 1 114 ? 21.558 12.300 -11.405 1.00 57.94 114 ALA A C 1
ATOM 895 O O . ALA A 1 114 ? 21.148 12.638 -10.295 1.00 57.94 114 ALA A O 1
ATOM 896 N N . PHE A 1 115 ? 20.860 11.474 -12.191 1.00 58.72 115 PHE A N 1
ATOM 897 C CA . PHE A 1 115 ? 19.511 10.955 -11.932 1.00 58.72 115 PHE A CA 1
ATOM 898 C C . PHE A 1 115 ? 19.492 9.419 -11.894 1.00 58.72 115 PHE A C 1
ATOM 900 O O . PHE A 1 115 ? 18.637 8.763 -12.482 1.00 58.72 115 PHE A O 1
ATOM 907 N N . ASN A 1 116 ? 20.424 8.829 -11.139 1.00 62.97 116 ASN A N 1
ATOM 908 C CA . ASN A 1 116 ? 20.513 7.376 -10.937 1.00 62.97 116 ASN A CA 1
ATOM 909 C C . ASN A 1 116 ? 19.314 6.767 -10.184 1.00 62.97 116 ASN A C 1
ATOM 911 O O . ASN A 1 116 ? 19.235 5.549 -10.059 1.00 62.97 116 ASN A O 1
ATOM 915 N N . ALA A 1 117 ? 18.424 7.582 -9.622 1.00 69.75 117 ALA A N 1
ATOM 916 C CA . ALA A 1 117 ? 17.287 7.132 -8.831 1.00 69.75 117 ALA A CA 1
ATOM 917 C C . ALA A 1 117 ? 16.147 8.152 -8.955 1.00 69.75 117 ALA A C 1
ATOM 919 O O . ALA A 1 117 ? 16.290 9.295 -8.519 1.00 69.75 117 ALA A O 1
ATOM 920 N N . LEU A 1 118 ? 15.025 7.749 -9.553 1.00 80.00 118 LEU A N 1
ATOM 921 C CA . LEU A 1 118 ? 13.853 8.613 -9.707 1.00 80.00 118 LEU A CA 1
ATOM 922 C C . LEU A 1 118 ? 12.954 8.461 -8.477 1.00 80.00 118 LEU A C 1
ATOM 924 O O . LEU A 1 118 ? 12.587 7.331 -8.155 1.00 80.00 118 LEU A O 1
ATOM 928 N N . PRO A 1 119 ? 12.621 9.545 -7.751 1.00 83.62 119 PRO A N 1
ATOM 929 C CA . PRO A 1 119 ? 11.870 9.434 -6.510 1.00 83.62 119 PRO A CA 1
ATOM 930 C C . PRO A 1 119 ? 10.451 8.934 -6.775 1.00 83.62 119 PRO A C 1
ATOM 932 O O . PRO A 1 119 ? 9.800 9.358 -7.728 1.00 83.62 119 PRO A O 1
ATOM 935 N N . ILE A 1 120 ? 9.965 8.077 -5.883 1.00 88.88 120 ILE A N 1
ATOM 936 C CA . ILE A 1 120 ? 8.570 7.643 -5.859 1.00 88.88 120 ILE A CA 1
ATOM 937 C C . ILE A 1 120 ? 7.928 8.101 -4.555 1.00 88.88 120 ILE A C 1
ATOM 939 O O . ILE A 1 120 ? 8.553 8.079 -3.487 1.00 88.88 120 ILE A O 1
ATOM 943 N N . ALA A 1 121 ? 6.676 8.524 -4.651 1.00 88.81 121 ALA A N 1
ATOM 944 C CA . ALA A 1 121 ? 5.873 8.936 -3.516 1.00 88.81 121 ALA A CA 1
ATOM 945 C C . ALA A 1 121 ? 4.415 8.560 -3.755 1.00 88.81 121 ALA A C 1
ATOM 947 O O . ALA A 1 121 ? 3.939 8.571 -4.894 1.00 88.81 121 ALA A O 1
ATOM 948 N N . GLY A 1 122 ? 3.721 8.237 -2.672 1.00 92.44 122 GLY A N 1
ATOM 949 C CA . GLY A 1 122 ? 2.321 7.861 -2.730 1.00 92.44 122 GLY A CA 1
ATOM 950 C C . GLY A 1 122 ? 1.751 7.505 -1.375 1.00 92.44 122 GLY A C 1
ATOM 951 O O . GLY A 1 122 ? 2.386 7.725 -0.337 1.00 92.44 122 GLY A O 1
ATOM 952 N N . SER A 1 123 ? 0.545 6.960 -1.393 1.00 94.50 123 SER A N 1
ATOM 953 C CA . SER A 1 123 ? -0.218 6.688 -0.190 1.00 94.50 123 SER A CA 1
ATOM 954 C C . SER A 1 123 ? -0.927 5.341 -0.236 1.00 94.50 123 SER A C 1
ATOM 956 O O . SER A 1 123 ? -1.245 4.812 -1.297 1.00 94.50 123 SER A O 1
ATOM 958 N N . PHE A 1 124 ? -1.138 4.784 0.951 1.00 95.25 124 PHE A N 1
ATOM 959 C CA . PHE A 1 124 ? -1.904 3.575 1.209 1.00 95.25 124 PHE A CA 1
ATOM 960 C C . PHE A 1 124 ? -2.959 3.910 2.249 1.00 95.25 124 PHE A C 1
ATOM 962 O O . PHE A 1 124 ? -2.670 4.600 3.233 1.00 95.25 124 PHE A O 1
ATOM 969 N N . TYR A 1 125 ? -4.174 3.420 2.043 1.00 94.00 125 TYR A N 1
ATOM 970 C CA . TYR A 1 125 ? -5.287 3.739 2.914 1.00 94.00 125 TYR A CA 1
ATOM 971 C C . TYR A 1 125 ? -6.308 2.608 3.003 1.00 94.00 125 TYR A C 1
ATOM 973 O O . TYR A 1 125 ? -6.772 2.073 1.995 1.00 94.00 125 TYR A O 1
ATOM 981 N N . PHE A 1 126 ? -6.720 2.308 4.231 1.00 91.38 126 PHE A N 1
ATOM 982 C CA . PHE A 1 126 ? -7.833 1.421 4.533 1.00 91.38 126 PHE A CA 1
ATOM 983 C C . PHE A 1 126 ? -8.593 1.901 5.771 1.00 91.38 126 PHE A C 1
ATOM 985 O O . PHE A 1 126 ? -7.985 2.363 6.739 1.00 91.38 126 PHE A O 1
ATOM 992 N N . GLN A 1 127 ? -9.920 1.752 5.764 1.00 89.00 127 GLN A N 1
ATOM 993 C CA . GLN A 1 127 ? -10.765 1.945 6.942 1.00 89.00 127 GLN A CA 1
ATOM 994 C C . GLN A 1 127 ? -11.854 0.876 7.027 1.00 89.00 127 GLN A C 1
ATOM 996 O O . GLN A 1 127 ? -12.643 0.706 6.101 1.00 89.00 127 GLN A O 1
ATOM 1001 N N . ASP A 1 128 ? -11.931 0.219 8.183 1.00 85.50 128 ASP A N 1
ATOM 1002 C CA . ASP A 1 128 ? -13.059 -0.614 8.597 1.00 85.50 128 ASP A CA 1
ATOM 1003 C C . ASP A 1 128 ? -14.027 0.248 9.417 1.00 85.50 128 ASP A C 1
ATOM 1005 O O . ASP A 1 128 ? -13.751 0.612 10.570 1.00 85.50 128 ASP A O 1
ATOM 1009 N N . ILE A 1 129 ? -15.141 0.615 8.785 1.00 84.12 129 ILE A N 1
ATOM 1010 C CA . ILE A 1 129 ? -16.184 1.464 9.360 1.00 84.12 129 ILE A CA 1
ATOM 1011 C C . ILE A 1 129 ? -17.400 0.596 9.655 1.00 84.12 129 ILE A C 1
ATOM 1013 O O . ILE A 1 129 ? -17.940 -0.059 8.763 1.00 84.12 129 ILE A O 1
ATOM 1017 N N . LEU A 1 130 ? -17.877 0.646 10.895 1.00 79.94 130 LEU A N 1
ATOM 1018 C CA . LEU A 1 130 ? -19.099 -0.030 11.302 1.00 79.94 130 LEU A CA 1
ATOM 1019 C C . LEU A 1 130 ? -20.178 1.000 11.631 1.00 79.94 130 LEU A C 1
ATOM 1021 O O . LEU A 1 130 ? -19.932 1.997 12.312 1.00 79.94 130 LEU A O 1
ATOM 1025 N N . MET A 1 131 ? -21.395 0.724 11.171 1.00 79.62 131 MET A N 1
ATOM 1026 C CA . MET A 1 131 ? -22.577 1.450 11.613 1.00 79.62 131 MET A CA 1
ATOM 1027 C C . MET A 1 131 ? -23.020 0.914 12.974 1.00 79.62 131 MET A C 1
ATOM 1029 O O . MET A 1 131 ? -23.353 -0.263 13.126 1.00 79.62 131 MET A O 1
ATOM 1033 N N . MET A 1 132 ? -23.028 1.798 13.958 1.00 78.44 132 MET A N 1
ATOM 1034 C CA . MET A 1 132 ? -23.448 1.515 15.317 1.00 78.44 132 MET A CA 1
ATOM 1035 C C . MET A 1 132 ? -24.982 1.429 15.410 1.00 78.44 132 MET A C 1
ATOM 1037 O O . MET A 1 132 ? -25.692 1.974 14.560 1.00 78.44 132 MET A O 1
ATOM 1041 N N . PRO A 1 133 ? -25.537 0.768 16.444 1.00 73.00 133 PRO A N 1
ATOM 1042 C CA . PRO A 1 133 ? -26.989 0.650 16.622 1.00 73.00 133 PRO A CA 1
ATOM 1043 C C . PRO A 1 133 ? -27.732 1.987 16.773 1.00 73.00 133 PRO A C 1
ATOM 1045 O O . PRO A 1 133 ? -28.942 2.042 16.569 1.00 73.00 133 PRO A O 1
ATOM 1048 N N . ASP A 1 134 ? -27.025 3.054 17.144 1.00 78.50 134 ASP A N 1
ATOM 1049 C CA . ASP A 1 134 ? -27.532 4.428 17.230 1.00 78.50 134 ASP A CA 1
ATOM 1050 C C . ASP A 1 134 ? -27.440 5.196 15.893 1.00 78.50 134 ASP A C 1
ATOM 1052 O O . ASP A 1 134 ? -27.806 6.370 15.825 1.00 78.50 134 ASP A O 1
ATOM 1056 N N . GLY A 1 135 ? -26.973 4.538 14.827 1.00 75.69 135 GLY A N 1
ATOM 1057 C CA . GLY A 1 135 ? -26.794 5.105 13.493 1.00 75.69 135 GLY A CA 1
ATOM 1058 C C . GLY A 1 135 ? -25.491 5.883 13.297 1.00 75.69 135 GLY A C 1
ATOM 1059 O O . GLY A 1 135 ? -25.279 6.412 12.207 1.00 75.69 135 GLY A O 1
ATOM 1060 N N . GLN A 1 136 ? -24.613 5.972 14.304 1.00 78.31 136 GLN A N 1
ATOM 1061 C CA . GLN A 1 136 ? -23.300 6.603 14.148 1.00 78.31 136 GLN A CA 1
ATOM 1062 C C . GLN A 1 136 ? -22.339 5.698 13.370 1.00 78.31 136 GLN A C 1
ATOM 1064 O O . GLN A 1 136 ? -22.391 4.474 13.473 1.00 78.31 136 GLN A O 1
ATOM 1069 N N . LEU A 1 137 ? -21.439 6.302 12.594 1.00 80.81 137 LEU A N 1
ATOM 1070 C CA . LEU A 1 137 ? -20.343 5.588 11.942 1.00 80.81 137 LEU A CA 1
ATOM 1071 C C . LEU A 1 137 ? -19.111 5.655 12.840 1.00 80.81 137 LEU A C 1
ATOM 1073 O O . LEU A 1 137 ? -18.653 6.746 13.178 1.00 80.81 137 LEU A O 1
ATOM 1077 N N . GLU A 1 138 ? -18.559 4.502 13.203 1.00 80.38 138 GLU A N 1
ATOM 1078 C CA . GLU A 1 138 ? -17.312 4.422 13.960 1.00 80.38 138 GLU A CA 1
ATOM 1079 C C . GLU A 1 138 ? -16.250 3.644 13.181 1.00 80.38 138 GLU A C 1
ATOM 1081 O O . GLU A 1 138 ? -16.510 2.570 12.636 1.00 80.38 138 GLU A O 1
ATOM 1086 N N . VAL A 1 139 ? -15.031 4.189 13.155 1.00 81.31 139 VAL A N 1
ATOM 1087 C CA . VAL A 1 139 ? -13.847 3.508 12.619 1.00 81.31 139 VAL A CA 1
ATOM 1088 C C . VAL A 1 139 ? -13.312 2.571 13.698 1.00 81.31 139 VAL A C 1
ATOM 1090 O O . VAL A 1 139 ? -12.968 3.017 14.796 1.00 81.31 139 VAL A O 1
ATOM 1093 N N . PHE A 1 140 ? -13.233 1.277 13.395 1.00 80.94 140 PHE A N 1
ATOM 1094 C CA . PHE A 1 140 ? -12.682 0.266 14.307 1.00 80.94 140 PHE A CA 1
ATOM 1095 C C . PHE A 1 140 ? -11.236 -0.078 13.987 1.00 80.94 140 PHE A C 1
ATOM 1097 O O . PHE A 1 140 ? -10.459 -0.417 14.881 1.00 80.94 140 PHE A O 1
ATOM 1104 N N . TYR A 1 141 ? -10.880 0.024 12.715 1.00 85.69 141 TYR A N 1
ATOM 1105 C CA . TYR A 1 141 ? -9.543 -0.238 12.236 1.00 85.69 141 TYR A CA 1
ATOM 1106 C C . TYR A 1 141 ? -9.233 0.700 11.079 1.00 85.69 141 TYR A C 1
ATOM 1108 O O . TYR A 1 141 ? -10.078 0.907 10.207 1.00 85.69 141 TYR A O 1
ATOM 1116 N N . SER A 1 142 ? -8.041 1.282 11.069 1.00 88.88 142 SER A N 1
ATOM 1117 C CA . SER A 1 142 ? -7.548 1.984 9.894 1.00 88.88 142 SER A CA 1
ATOM 1118 C C . SER A 1 142 ? -6.059 1.782 9.701 1.00 88.88 142 SER A C 1
ATOM 1120 O O . SER A 1 142 ? -5.291 1.682 10.659 1.00 88.88 142 SER A O 1
ATOM 1122 N N . GLU A 1 143 ? -5.667 1.759 8.437 1.00 91.06 143 GLU A N 1
ATOM 1123 C CA . GLU A 1 143 ? -4.278 1.757 8.012 1.00 91.06 143 GLU A CA 1
ATOM 1124 C C . GLU A 1 143 ? -4.045 2.991 7.157 1.00 91.06 143 GLU A C 1
ATOM 1126 O O . GLU A 1 143 ? -4.802 3.279 6.229 1.00 91.06 143 GLU A O 1
ATOM 1131 N N . PHE A 1 144 ? -2.982 3.716 7.469 1.00 93.38 144 PHE A N 1
ATOM 1132 C CA . PHE A 1 144 ? -2.478 4.781 6.625 1.00 93.38 144 PHE A CA 1
ATOM 1133 C C . PHE A 1 144 ? -0.987 4.568 6.407 1.00 93.38 144 PHE A C 1
ATOM 1135 O O . PHE A 1 144 ? -0.243 4.411 7.374 1.00 93.38 144 PHE A O 1
ATOM 1142 N N . GLY A 1 145 ? -0.555 4.549 5.153 1.00 95.19 145 GLY A N 1
ATOM 1143 C CA . GLY A 1 145 ? 0.840 4.372 4.777 1.00 95.19 145 GLY A CA 1
ATOM 1144 C C . GLY A 1 145 ? 1.305 5.504 3.878 1.00 95.19 145 GLY A C 1
ATOM 1145 O O . GLY A 1 145 ? 0.669 5.785 2.867 1.00 95.19 145 GLY A O 1
ATOM 1146 N N . LEU A 1 146 ? 2.425 6.139 4.218 1.00 95.69 146 LEU A N 1
ATOM 1147 C CA . LEU A 1 146 ? 3.107 7.070 3.317 1.00 95.69 146 LEU A CA 1
ATOM 1148 C C . LEU A 1 146 ? 4.288 6.370 2.663 1.00 95.69 146 LEU A C 1
ATOM 1150 O O . LEU A 1 146 ? 5.231 5.976 3.345 1.00 95.69 146 LEU A O 1
ATOM 1154 N N . LEU A 1 147 ? 4.245 6.244 1.341 1.00 95.44 147 LEU A N 1
ATOM 1155 C CA . LEU A 1 147 ? 5.306 5.630 0.559 1.00 95.44 147 LEU A CA 1
ATOM 1156 C C . LEU A 1 147 ? 6.351 6.671 0.162 1.00 95.44 147 LEU A C 1
ATOM 1158 O O . LEU A 1 147 ? 6.021 7.748 -0.338 1.00 95.44 147 LEU A O 1
ATOM 1162 N N . LYS A 1 148 ? 7.623 6.315 0.348 1.00 93.06 148 LYS A N 1
ATOM 1163 C CA . LYS A 1 148 ? 8.789 7.047 -0.156 1.00 93.06 148 LYS A CA 1
ATOM 1164 C C . LYS A 1 148 ? 9.804 6.055 -0.687 1.00 93.06 148 LYS A C 1
ATOM 1166 O O . LYS A 1 148 ? 10.105 5.060 -0.032 1.00 93.06 148 LYS A O 1
ATOM 1171 N N . GLY A 1 149 ? 10.384 6.335 -1.839 1.00 91.81 149 GLY A N 1
ATOM 1172 C CA . GLY A 1 149 ? 11.381 5.443 -2.403 1.00 91.81 149 GLY A CA 1
ATOM 1173 C C . GLY A 1 149 ? 12.012 5.994 -3.657 1.00 91.81 149 GLY A C 1
ATOM 1174 O O . GLY A 1 149 ? 11.942 7.190 -3.937 1.00 91.81 149 GLY A O 1
ATOM 1175 N N . PHE A 1 150 ? 12.585 5.087 -4.431 1.00 89.12 150 PHE A N 1
ATOM 1176 C CA . PHE A 1 150 ? 13.122 5.384 -5.737 1.00 89.12 150 PHE A CA 1
ATOM 1177 C C . PHE A 1 150 ? 12.968 4.209 -6.704 1.00 89.12 150 PHE A C 1
ATOM 1179 O O . PHE A 1 150 ? 12.932 3.042 -6.306 1.00 89.12 150 PHE A O 1
ATOM 1186 N N . LEU A 1 151 ? 12.919 4.543 -7.988 1.00 86.94 151 LEU A N 1
ATOM 1187 C CA . LEU A 1 151 ? 13.071 3.620 -9.100 1.00 86.94 151 LEU A CA 1
ATOM 1188 C C . LEU A 1 151 ? 14.513 3.695 -9.610 1.00 86.94 151 LEU A C 1
ATOM 1190 O O . LEU A 1 151 ? 15.026 4.784 -9.882 1.00 86.94 151 LEU A O 1
ATOM 1194 N N . SER A 1 152 ? 15.177 2.545 -9.715 1.00 82.88 152 SER A N 1
ATOM 1195 C CA . SER A 1 152 ? 16.521 2.448 -10.283 1.00 82.88 152 SER A CA 1
ATOM 1196 C C . SER A 1 152 ? 16.496 2.522 -11.818 1.00 82.88 152 SER A C 1
ATOM 1198 O O . SER A 1 152 ? 15.450 2.297 -12.432 1.00 82.88 152 SER A O 1
ATOM 1200 N N . PRO A 1 153 ? 17.652 2.722 -12.478 1.00 73.50 153 PRO A N 1
ATOM 1201 C CA . PRO A 1 153 ? 17.739 2.732 -13.936 1.00 73.50 153 PRO A CA 1
ATOM 1202 C C . PRO A 1 153 ? 17.452 1.359 -14.562 1.00 73.50 153 PRO A C 1
ATOM 1204 O O . PRO A 1 153 ? 17.231 1.258 -15.761 1.00 73.50 153 PRO A O 1
ATOM 1207 N N . GLN A 1 154 ? 17.463 0.290 -13.758 1.00 75.81 154 GLN A N 1
ATOM 1208 C CA . GLN A 1 154 ? 17.087 -1.068 -14.163 1.00 75.81 154 GLN A CA 1
ATOM 1209 C C . GLN A 1 154 ? 15.613 -1.380 -13.850 1.00 75.81 154 GLN A C 1
ATOM 1211 O O . GLN A 1 154 ? 15.235 -2.547 -13.813 1.00 75.81 154 GLN A O 1
ATOM 1216 N N . ASN A 1 155 ? 14.789 -0.359 -13.587 1.00 77.31 155 ASN A N 1
ATOM 1217 C CA . ASN A 1 155 ? 13.385 -0.474 -13.181 1.00 77.31 155 ASN A CA 1
ATOM 1218 C C . ASN A 1 155 ? 13.161 -1.236 -11.862 1.00 77.31 155 ASN A C 1
ATOM 1220 O O . ASN A 1 155 ? 12.052 -1.701 -11.596 1.00 77.31 155 ASN A O 1
ATOM 1224 N N . ALA A 1 156 ? 14.189 -1.347 -11.015 1.00 86.00 156 ALA A N 1
ATOM 1225 C CA . ALA A 1 156 ? 14.034 -1.908 -9.679 1.00 86.00 156 ALA A CA 1
ATOM 1226 C C . ALA A 1 156 ? 13.432 -0.850 -8.752 1.00 86.00 156 ALA A C 1
ATOM 1228 O O . ALA A 1 156 ? 13.979 0.241 -8.587 1.00 86.00 156 ALA A O 1
ATOM 1229 N N . LEU A 1 157 ? 12.313 -1.182 -8.125 1.00 90.31 157 LEU A N 1
ATOM 1230 C CA . LEU A 1 157 ? 11.630 -0.351 -7.151 1.00 90.31 157 LEU A CA 1
ATOM 1231 C C . LEU A 1 157 ? 12.217 -0.621 -5.765 1.00 90.31 157 LEU A C 1
ATOM 1233 O O . LEU A 1 157 ? 12.242 -1.767 -5.321 1.00 90.31 157 LEU A O 1
ATOM 1237 N N . SER A 1 158 ? 12.669 0.418 -5.068 1.00 92.56 158 SER A N 1
ATOM 1238 C CA . SER A 1 158 ? 13.056 0.348 -3.654 1.00 92.56 158 SER A CA 1
ATOM 1239 C C . SER A 1 158 ? 12.285 1.394 -2.872 1.00 92.56 158 SER A C 1
ATOM 1241 O O . SER A 1 158 ? 12.395 2.582 -3.164 1.00 92.56 158 SER A O 1
ATOM 1243 N N . PHE A 1 159 ? 11.500 0.977 -1.885 1.00 94.12 159 PHE A N 1
ATOM 1244 C CA . PHE A 1 159 ? 10.621 1.895 -1.169 1.00 94.12 159 PHE A CA 1
ATOM 1245 C C . PHE A 1 159 ? 10.398 1.494 0.278 1.00 94.12 159 PHE A C 1
ATOM 1247 O O . PHE A 1 159 ? 10.517 0.331 0.651 1.00 94.12 159 PHE A O 1
ATOM 1254 N N . THR A 1 160 ? 10.053 2.488 1.081 1.00 96.12 160 THR A N 1
ATOM 1255 C CA . THR A 1 160 ? 9.661 2.352 2.476 1.00 96.12 160 THR A CA 1
ATOM 1256 C C . THR A 1 160 ? 8.274 2.946 2.644 1.00 96.12 160 THR A C 1
ATOM 1258 O O . THR A 1 160 ? 7.993 4.024 2.114 1.00 96.12 160 THR A O 1
ATOM 1261 N N . ILE A 1 161 ? 7.416 2.251 3.385 1.00 96.38 161 ILE A N 1
ATOM 1262 C CA . ILE A 1 161 ? 6.113 2.757 3.800 1.00 96.38 161 ILE A CA 1
ATOM 1263 C C . ILE A 1 161 ? 6.167 3.083 5.291 1.00 96.38 161 ILE A C 1
ATOM 1265 O O . ILE A 1 161 ? 6.438 2.213 6.122 1.00 96.38 161 ILE A O 1
ATOM 1269 N N . ASP A 1 162 ? 5.903 4.347 5.612 1.00 95.81 162 ASP A N 1
ATOM 1270 C CA . ASP A 1 162 ? 5.683 4.834 6.971 1.00 95.81 162 ASP A CA 1
ATOM 1271 C C . ASP A 1 162 ? 4.225 4.539 7.353 1.00 95.81 162 ASP A C 1
ATOM 1273 O O . ASP A 1 162 ? 3.311 5.253 6.932 1.00 95.81 162 ASP A O 1
ATOM 1277 N N . TRP A 1 163 ? 3.996 3.479 8.125 1.00 93.38 163 TRP A N 1
ATOM 1278 C CA . TRP A 1 163 ? 2.659 3.049 8.518 1.00 93.38 163 TRP A CA 1
ATOM 1279 C C . TRP A 1 163 ? 2.201 3.704 9.816 1.00 93.38 163 TRP A C 1
ATOM 1281 O O . TRP A 1 163 ? 2.954 3.826 10.781 1.00 93.38 163 TRP A O 1
ATOM 1291 N N . THR A 1 164 ? 0.922 4.054 9.856 1.00 92.69 164 THR A N 1
ATOM 1292 C CA . THR A 1 164 ? 0.162 4.381 11.059 1.00 92.69 164 THR A CA 1
ATOM 1293 C C . THR A 1 164 ? -1.076 3.493 11.086 1.00 92.69 164 THR A C 1
ATOM 1295 O O . THR A 1 164 ? -1.950 3.620 10.229 1.00 92.69 164 THR A O 1
ATOM 1298 N N . ILE A 1 165 ? -1.143 2.589 12.062 1.00 89.31 165 ILE A N 1
ATOM 1299 C CA . ILE A 1 165 ? -2.285 1.701 12.281 1.00 89.31 165 ILE A CA 1
ATOM 1300 C C . ILE A 1 165 ? -3.065 2.197 13.489 1.00 89.31 165 ILE A C 1
ATOM 1302 O O . ILE A 1 165 ? -2.508 2.387 14.570 1.00 89.31 165 ILE A O 1
ATOM 1306 N N . TYR A 1 166 ? -4.366 2.372 13.308 1.00 85.25 166 TYR A N 1
ATOM 1307 C CA . TYR A 1 166 ? -5.311 2.616 14.384 1.00 85.25 166 TYR A CA 1
ATOM 1308 C C . TYR A 1 166 ? -6.142 1.358 14.601 1.00 85.25 166 TYR A C 1
ATOM 1310 O O . TYR A 1 166 ? -6.739 0.828 13.667 1.00 85.25 166 TYR A O 1
ATOM 1318 N N . THR A 1 167 ? -6.203 0.886 15.842 1.00 84.62 167 THR A N 1
ATOM 1319 C CA . THR A 1 167 ? -7.075 -0.220 16.238 1.00 84.62 167 THR A CA 1
ATOM 1320 C C . THR A 1 167 ? -7.874 0.184 17.462 1.00 84.62 167 THR A C 1
ATOM 1322 O O . THR A 1 167 ? -7.312 0.548 18.495 1.00 84.62 167 THR A O 1
ATOM 1325 N N . ARG A 1 168 ? -9.195 0.078 17.370 1.00 77.31 168 ARG A N 1
ATOM 1326 C CA . ARG A 1 168 ? -10.105 0.250 18.497 1.00 77.31 168 ARG A CA 1
ATOM 1327 C C . ARG A 1 168 ? -10.617 -1.112 18.938 1.00 77.31 168 ARG A C 1
ATOM 1329 O O . ARG A 1 168 ? -11.094 -1.901 18.123 1.00 77.31 168 ARG A O 1
ATOM 1336 N N . ASP A 1 169 ? -10.521 -1.394 20.232 1.00 66.75 169 ASP A N 1
ATOM 1337 C CA . ASP A 1 169 ? -10.954 -2.679 20.772 1.00 66.75 169 ASP A CA 1
ATOM 1338 C C . ASP A 1 169 ? -12.473 -2.867 20.574 1.00 66.75 169 ASP A C 1
ATOM 1340 O O . ASP A 1 169 ? -13.287 -2.106 21.099 1.00 66.75 169 ASP A O 1
ATOM 1344 N N . ARG A 1 170 ? -12.880 -3.896 19.813 1.00 56.84 170 ARG A N 1
ATOM 1345 C CA . ARG A 1 170 ? -14.300 -4.191 19.512 1.00 56.84 170 ARG A CA 1
ATOM 1346 C C . ARG A 1 170 ? -15.112 -4.552 20.765 1.00 56.84 170 ARG A C 1
ATOM 1348 O O . ARG A 1 170 ? -16.340 -4.590 20.724 1.00 56.84 170 ARG A O 1
ATOM 1355 N N . ARG A 1 171 ? -14.444 -4.825 21.891 1.00 50.53 171 ARG A N 1
ATOM 1356 C CA . ARG A 1 171 ? -15.064 -5.212 23.169 1.00 50.53 171 ARG A CA 1
ATOM 1357 C C . ARG A 1 171 ? -15.818 -4.084 23.871 1.00 50.53 171 ARG A C 1
ATOM 1359 O O . ARG A 1 171 ? -16.517 -4.354 24.842 1.00 50.53 171 ARG A O 1
ATOM 1366 N N . THR A 1 172 ? -15.722 -2.844 23.395 1.00 47.84 172 THR A N 1
ATOM 1367 C CA . THR A 1 172 ? -16.370 -1.689 24.039 1.00 47.84 172 THR A CA 1
ATOM 1368 C C . THR A 1 172 ? -17.744 -1.348 23.493 1.00 47.84 172 THR A C 1
ATOM 1370 O O . THR A 1 172 ? -18.260 -0.264 23.752 1.00 47.84 172 THR A O 1
ATOM 1373 N N . LEU A 1 173 ? -18.376 -2.300 22.808 1.00 50.53 173 LEU A N 1
ATOM 1374 C CA . LEU A 1 173 ? -19.825 -2.354 22.649 1.00 50.53 173 LEU A CA 1
ATOM 1375 C C . LEU A 1 173 ? -20.466 -2.612 24.025 1.00 50.53 173 LEU A C 1
ATOM 1377 O O . LEU A 1 173 ? -21.063 -3.660 24.252 1.00 50.53 173 LEU A O 1
ATOM 1381 N N . VAL A 1 174 ? -20.301 -1.695 24.985 1.00 48.75 174 VAL A N 1
ATOM 1382 C CA . VAL A 1 174 ? -21.108 -1.709 26.205 1.00 48.75 174 VAL A CA 1
ATOM 1383 C C . VAL A 1 174 ? -22.529 -1.426 25.726 1.00 48.75 174 VAL A C 1
ATOM 1385 O O . VAL A 1 174 ? -22.776 -0.328 25.220 1.00 48.75 174 VAL A O 1
ATOM 1388 N N . PRO A 1 175 ? -23.466 -2.387 25.816 1.00 49.84 175 PRO A N 1
ATOM 1389 C CA . PRO A 1 175 ? -24.846 -2.103 25.473 1.00 49.84 175 PRO A CA 1
ATOM 139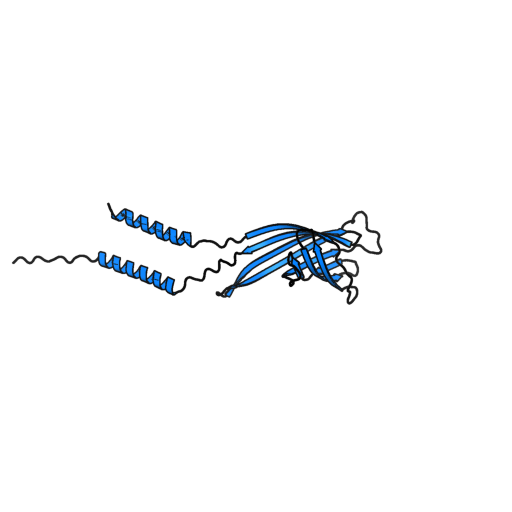0 C C . PRO A 1 175 ? -25.295 -0.958 26.374 1.00 49.84 175 PRO A C 1
ATOM 1392 O O . PRO A 1 175 ? -24.990 -0.976 27.573 1.00 49.84 175 PRO A O 1
ATOM 1395 N N . ALA A 1 176 ? -26.017 0.024 25.826 1.00 51.47 176 ALA A N 1
ATOM 1396 C CA . ALA A 1 176 ? -26.714 0.992 26.663 1.00 51.47 176 ALA A CA 1
ATOM 1397 C C . ALA A 1 176 ? -27.426 0.208 27.782 1.00 51.47 176 ALA A C 1
ATOM 1399 O O . ALA A 1 176 ? -28.085 -0.796 27.473 1.00 51.47 176 ALA A O 1
ATOM 1400 N N . PRO A 1 177 ? -27.239 0.570 29.068 1.00 52.97 177 PRO A N 1
ATOM 1401 C CA . PRO A 1 177 ? -27.820 -0.196 30.156 1.00 52.97 177 PRO A CA 1
ATOM 1402 C C . PRO A 1 177 ? -29.319 -0.329 29.876 1.00 52.97 177 PRO A C 1
ATOM 1404 O O . PRO A 1 177 ? -29.955 0.674 29.534 1.00 52.97 177 PRO A O 1
ATOM 1407 N N . PRO A 1 178 ? -29.884 -1.547 29.945 1.00 54.97 178 PRO A N 1
ATOM 1408 C CA . PRO A 1 178 ? -31.259 -1.770 29.533 1.00 54.97 178 PRO A CA 1
ATOM 1409 C C . PRO A 1 178 ? -32.177 -0.806 30.288 1.00 54.97 178 PRO A C 1
ATOM 1411 O O . PRO A 1 178 ? -31.945 -0.499 31.457 1.00 54.97 178 PRO A O 1
ATOM 1414 N N . THR A 1 179 ? -33.228 -0.307 29.639 1.00 58.62 179 THR A N 1
ATOM 1415 C CA . THR A 1 179 ? -34.157 0.672 30.238 1.00 58.62 179 THR A CA 1
ATOM 1416 C C . THR A 1 179 ? -34.725 0.196 31.578 1.00 58.62 179 THR A C 1
ATOM 1418 O O . THR A 1 179 ? -34.980 1.009 32.464 1.00 58.62 179 THR A O 1
ATOM 1421 N N . THR A 1 180 ? -34.826 -1.120 31.782 1.00 65.44 180 THR A N 1
ATOM 1422 C CA . THR A 1 180 ? -35.184 -1.763 33.055 1.00 65.44 180 THR A CA 1
ATOM 1423 C C . THR A 1 180 ? -34.227 -1.423 34.203 1.00 65.44 180 THR A C 1
ATOM 1425 O O . THR A 1 180 ? -34.668 -1.271 35.340 1.00 65.44 180 THR A O 1
ATOM 1428 N N . TRP A 1 181 ? -32.938 -1.238 33.921 1.00 59.00 181 TRP A N 1
ATOM 1429 C CA . TRP A 1 181 ? -31.915 -0.831 34.885 1.00 59.00 181 TRP A CA 1
ATOM 1430 C C . TRP A 1 181 ? -32.050 0.646 35.282 1.00 59.00 181 TRP A C 1
ATOM 1432 O O . TRP A 1 181 ? -31.974 0.981 36.467 1.00 59.00 181 TRP A O 1
ATOM 1442 N N . LEU A 1 182 ? -32.325 1.532 34.318 1.00 64.25 182 LEU A N 1
ATOM 1443 C CA . LEU A 1 182 ? -32.613 2.951 34.579 1.00 64.25 182 LEU A CA 1
ATOM 1444 C C . LEU A 1 182 ? -33.918 3.124 35.374 1.00 64.25 182 LEU A C 1
ATOM 1446 O O . LEU A 1 182 ? -33.977 3.901 36.326 1.00 64.25 182 LEU A O 1
ATOM 1450 N N . PHE A 1 183 ? -34.945 2.335 35.050 1.00 70.94 183 PHE A N 1
ATOM 1451 C CA . PHE A 1 183 ? -36.186 2.285 35.824 1.00 70.94 183 PHE A CA 1
ATOM 1452 C C . PHE A 1 183 ? -35.967 1.744 37.242 1.00 70.94 183 PHE A C 1
ATOM 1454 O O . PHE A 1 183 ? -36.446 2.339 38.207 1.00 70.94 183 PHE A O 1
ATOM 1461 N N . GLY A 1 184 ? -35.218 0.648 37.390 1.00 71.69 184 GLY A N 1
ATOM 1462 C CA . GLY A 1 184 ? -34.935 0.037 38.690 1.00 71.69 184 GLY A CA 1
ATOM 1463 C C . GLY A 1 184 ? -34.163 0.973 39.621 1.00 71.69 184 GLY A C 1
ATOM 1464 O O . GLY A 1 184 ? -34.538 1.157 40.779 1.00 71.69 184 GLY A O 1
ATOM 1465 N N . THR A 1 185 ? -33.129 1.637 39.104 1.00 73.75 185 THR A N 1
ATOM 1466 C CA . THR A 1 185 ? -32.350 2.629 39.864 1.00 73.75 185 THR A CA 1
ATOM 1467 C C . THR A 1 185 ? -33.176 3.867 40.224 1.00 73.75 185 THR A C 1
ATOM 1469 O O . THR A 1 185 ? -33.105 4.334 41.365 1.00 73.75 185 THR A O 1
ATOM 1472 N N . GLY A 1 186 ? -34.033 4.344 39.315 1.00 72.19 186 GLY A N 1
ATOM 1473 C CA . GLY A 1 186 ? -34.988 5.419 39.589 1.00 72.19 186 GLY A CA 1
ATOM 1474 C C . GLY A 1 186 ? -35.991 5.071 40.696 1.00 72.19 186 GLY A C 1
ATOM 1475 O O . GLY A 1 186 ? -36.222 5.877 41.599 1.00 72.19 186 GLY A O 1
ATOM 1476 N N . LEU A 1 187 ? -36.537 3.850 40.692 1.00 79.75 187 LEU A N 1
ATOM 1477 C CA . LEU A 1 187 ? -37.465 3.374 41.725 1.00 79.75 187 LEU A CA 1
ATOM 1478 C C . LEU A 1 187 ? -36.796 3.245 43.096 1.00 79.75 187 LEU A C 1
ATOM 1480 O O . LEU A 1 187 ? -37.382 3.655 44.098 1.00 79.75 187 LEU A O 1
ATOM 1484 N N . ILE A 1 188 ? -35.561 2.741 43.155 1.00 79.44 188 ILE A N 1
ATOM 1485 C CA . ILE A 1 188 ? -34.792 2.653 44.406 1.00 79.44 188 ILE A CA 1
ATOM 1486 C C . ILE A 1 188 ? -34.527 4.054 44.973 1.00 79.44 188 ILE A C 1
ATOM 1488 O O . ILE A 1 188 ? -34.678 4.278 46.177 1.00 79.44 188 ILE A O 1
ATOM 1492 N N . PHE A 1 189 ? -34.185 5.018 44.115 1.00 75.50 189 PHE A N 1
ATOM 1493 C CA . PHE A 1 189 ? -33.989 6.406 44.526 1.00 75.50 189 PHE A CA 1
ATOM 1494 C C . PHE A 1 189 ? -35.282 7.029 45.075 1.00 75.50 189 PHE A C 1
ATOM 1496 O O . PHE A 1 189 ? -35.272 7.629 46.152 1.00 75.50 189 PHE A O 1
ATOM 1503 N N . LEU A 1 190 ? -36.414 6.832 44.392 1.00 76.88 190 LEU A N 1
ATOM 1504 C CA . LEU A 1 190 ? -37.722 7.317 44.842 1.00 76.88 190 LEU A CA 1
ATOM 1505 C C . LEU A 1 190 ? -38.163 6.671 46.162 1.00 76.88 190 LEU A C 1
ATOM 1507 O O . LEU A 1 190 ? -38.598 7.382 47.071 1.00 76.88 190 LEU A O 1
ATOM 1511 N N . ALA A 1 191 ? -37.993 5.355 46.310 1.00 72.81 191 ALA A N 1
ATOM 1512 C CA . ALA A 1 191 ? -38.294 4.632 47.546 1.00 72.81 191 ALA A CA 1
ATOM 1513 C C . ALA A 1 191 ? -37.468 5.167 48.726 1.00 72.81 191 ALA A C 1
ATOM 1515 O O . ALA A 1 191 ? -37.976 5.360 49.832 1.00 72.81 191 ALA A O 1
ATOM 1516 N N . TRP A 1 192 ? -36.199 5.490 48.483 1.00 73.88 192 TRP A N 1
ATOM 1517 C CA . TRP A 1 192 ? -35.325 6.069 49.494 1.00 73.88 192 TRP A CA 1
ATOM 1518 C C . TRP A 1 192 ? -35.706 7.507 49.875 1.00 73.88 192 TRP A C 1
ATOM 1520 O O . TRP A 1 192 ? -35.688 7.860 51.060 1.00 73.88 192 TRP A O 1
ATOM 1530 N N . VAL A 1 193 ? -36.099 8.338 48.903 1.00 73.94 193 VAL A N 1
ATOM 1531 C CA . VAL A 1 193 ? -36.627 9.689 49.164 1.00 73.94 193 VAL A CA 1
ATOM 1532 C C . VAL A 1 193 ? -37.913 9.615 49.992 1.00 73.94 193 VAL A C 1
ATOM 1534 O O . VAL A 1 193 ? -38.049 10.347 50.977 1.00 73.94 193 VAL A O 1
ATOM 1537 N N . ALA A 1 194 ? -38.827 8.705 49.649 1.00 71.06 194 ALA A N 1
ATOM 1538 C CA . ALA A 1 194 ? -40.067 8.488 50.391 1.00 71.06 194 ALA A CA 1
ATOM 1539 C C . ALA A 1 194 ? -39.800 8.040 51.840 1.00 71.06 194 ALA A C 1
ATOM 1541 O O . ALA A 1 194 ? -40.350 8.612 52.784 1.00 71.06 194 ALA A O 1
ATOM 1542 N N . PHE A 1 195 ? -38.874 7.099 52.037 1.00 70.62 195 PHE A N 1
ATOM 1543 C CA . PHE A 1 195 ? -38.481 6.618 53.362 1.00 70.62 195 PHE A CA 1
ATOM 1544 C C . PHE A 1 195 ? 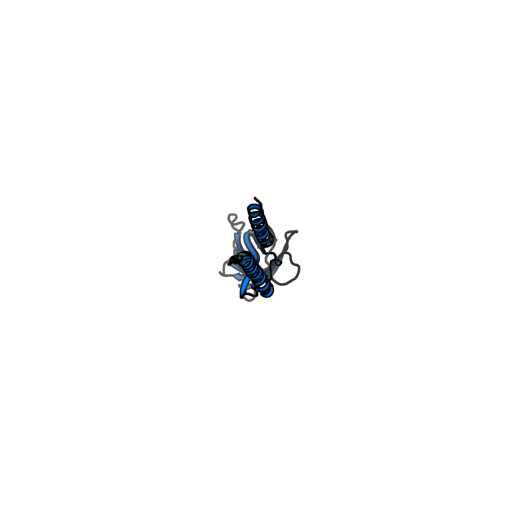-37.861 7.716 54.241 1.00 70.62 195 PHE A C 1
ATOM 1546 O O . PHE A 1 195 ? -38.114 7.788 55.447 1.00 70.62 195 PHE A O 1
ATOM 1553 N N . ARG A 1 196 ? -37.072 8.625 53.652 1.00 64.81 196 ARG A N 1
ATOM 1554 C CA . ARG A 1 196 ? -36.531 9.784 54.380 1.00 64.81 196 ARG A CA 1
ATOM 1555 C C . ARG A 1 196 ? -37.612 10.765 54.820 1.00 64.81 196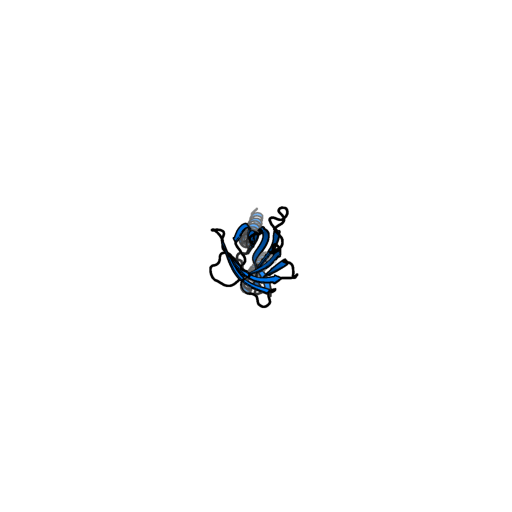 ARG A C 1
ATOM 1557 O O . ARG A 1 196 ? -37.497 11.301 55.919 1.00 64.81 196 ARG A O 1
ATOM 1564 N N . ARG A 1 197 ? -38.647 10.979 54.003 1.00 58.53 197 ARG A N 1
ATOM 1565 C CA . ARG A 1 197 ? -39.773 11.858 54.355 1.00 58.53 197 ARG A CA 1
ATOM 1566 C C . ARG A 1 197 ? -40.598 11.300 55.515 1.00 58.53 197 ARG A C 1
ATOM 1568 O O . ARG A 1 197 ? -40.941 12.058 56.413 1.00 58.53 197 ARG A O 1
ATOM 1575 N N . GLN A 1 198 ? -40.835 9.987 55.569 1.00 58.75 198 GLN A N 1
ATOM 1576 C CA . GLN A 1 198 ? -41.553 9.363 56.694 1.00 58.75 198 GLN A CA 1
ATOM 1577 C C . GLN A 1 198 ? -40.814 9.498 58.033 1.00 58.75 198 GLN A C 1
ATOM 1579 O O . GLN A 1 198 ? -41.446 9.685 59.067 1.00 58.75 198 GLN A O 1
ATOM 1584 N N . ARG A 1 199 ? -39.476 9.485 58.030 1.00 53.62 199 ARG A N 1
ATOM 1585 C CA . ARG A 1 199 ? -38.668 9.706 59.246 1.00 53.62 199 ARG A CA 1
ATOM 1586 C C . ARG A 1 199 ? -38.623 11.163 59.724 1.00 53.62 199 ARG A C 1
ATOM 1588 O O . ARG A 1 199 ? -38.060 11.420 60.783 1.00 53.62 199 ARG A O 1
ATOM 1595 N N . GLN A 1 200 ? -39.159 12.103 58.948 1.00 51.09 200 GLN A N 1
ATOM 1596 C CA . GLN A 1 200 ? -39.230 13.527 59.293 1.00 51.09 200 GLN A CA 1
ATOM 1597 C C . GLN A 1 200 ? -40.651 13.985 59.651 1.00 51.09 200 GLN A C 1
ATOM 1599 O O . GLN A 1 200 ? -40.843 15.167 59.928 1.00 51.09 200 GLN A O 1
ATOM 1604 N N . ALA A 1 201 ? -41.638 13.081 59.670 1.00 47.41 201 ALA A N 1
ATOM 1605 C CA . ALA A 1 201 ? -42.966 13.409 60.171 1.00 47.41 201 ALA A CA 1
ATOM 1606 C C . ALA A 1 201 ? -42.884 13.693 61.688 1.00 47.41 201 ALA A C 1
ATOM 1608 O O . ALA A 1 201 ? -42.382 12.842 62.429 1.00 47.41 201 ALA A O 1
ATOM 1609 N N . PRO A 1 202 ? -43.325 14.869 62.170 1.00 46.56 202 PRO A N 1
ATOM 1610 C CA . PRO A 1 202 ? -43.349 15.151 63.597 1.00 46.56 202 PRO A CA 1
ATOM 1611 C C . PRO A 1 202 ? -44.342 14.214 64.293 1.00 46.56 202 PRO A C 1
ATOM 1613 O O . PRO A 1 202 ? -45.462 14.014 63.821 1.00 46.56 202 PRO A O 1
ATOM 1616 N N . ALA A 1 203 ? -43.930 13.642 65.426 1.00 51.44 203 ALA A N 1
ATOM 1617 C CA . ALA A 1 203 ? -44.861 13.011 66.349 1.00 51.44 203 ALA A CA 1
ATOM 1618 C C . ALA A 1 203 ? -45.852 14.082 66.831 1.00 51.44 203 ALA A C 1
ATOM 1620 O O . ALA A 1 203 ? -45.442 15.144 67.303 1.00 51.44 203 ALA A O 1
ATOM 1621 N N . TRP A 1 204 ? -47.145 13.817 66.661 1.00 48.25 204 TRP A N 1
ATOM 1622 C CA . TRP A 1 204 ? -48.223 14.668 67.160 1.00 48.25 204 TRP A CA 1
ATOM 1623 C C . TRP A 1 204 ? -48.051 14.922 68.668 1.00 48.25 204 TRP A C 1
ATOM 1625 O O . TRP A 1 204 ? -47.748 13.973 69.397 1.00 48.25 204 TRP A O 1
ATOM 1635 N N . PRO A 1 205 ? -48.255 16.153 69.174 1.00 45.44 205 PRO A N 1
ATOM 1636 C CA . PRO A 1 205 ? -48.287 16.368 70.609 1.00 45.44 205 PRO A CA 1
ATOM 1637 C C . PRO A 1 205 ? -49.564 15.735 71.173 1.00 45.44 205 PRO A C 1
ATOM 1639 O O . PRO A 1 205 ? -50.675 16.069 70.762 1.00 45.44 205 PRO A O 1
ATOM 1642 N N . ILE A 1 206 ? -49.398 14.810 72.118 1.00 47.50 206 ILE A N 1
ATOM 1643 C CA . ILE A 1 206 ? -50.484 14.332 72.975 1.00 47.50 206 ILE A CA 1
ATOM 1644 C C . ILE A 1 206 ? -50.905 15.528 73.833 1.00 47.50 206 ILE A C 1
ATOM 1646 O O . ILE A 1 206 ? -50.149 15.985 74.690 1.00 47.50 206 ILE A O 1
ATOM 1650 N N . ALA A 1 207 ? -52.085 16.079 73.559 1.00 44.34 207 ALA A N 1
ATOM 1651 C CA . ALA A 1 207 ? -52.692 17.098 74.398 1.00 44.34 207 ALA A CA 1
ATOM 1652 C C . ALA A 1 207 ? -53.138 16.447 75.717 1.00 44.34 207 ALA A C 1
ATOM 1654 O O . ALA A 1 207 ? -54.090 15.669 75.741 1.00 44.34 207 ALA A O 1
ATOM 1655 N N . ASN A 1 208 ? -52.444 16.761 76.812 1.00 45.47 208 ASN A N 1
ATOM 1656 C CA . ASN A 1 208 ? -52.913 16.467 78.163 1.00 45.47 208 ASN A CA 1
ATOM 1657 C C . ASN A 1 208 ? -54.121 17.365 78.467 1.00 45.47 208 ASN A C 1
ATOM 1659 O O . ASN A 1 208 ? -53.956 18.553 78.741 1.00 45.47 208 ASN A O 1
ATOM 1663 N N . MET A 1 209 ? -55.330 16.802 78.428 1.00 38.91 209 MET A N 1
ATOM 1664 C CA . MET A 1 209 ? -56.496 17.387 79.090 1.00 38.91 209 MET A CA 1
ATOM 1665 C C . MET A 1 209 ? -56.496 16.921 80.548 1.00 38.91 209 MET A C 1
ATOM 1667 O O . MET A 1 209 ? -56.838 15.777 80.835 1.00 38.91 209 MET A O 1
ATOM 1671 N N . HIS A 1 210 ? -56.094 17.809 81.455 1.00 39.50 210 HIS A N 1
ATOM 1672 C CA . HIS A 1 210 ? -56.475 17.721 82.860 1.00 39.50 210 HIS A CA 1
ATOM 1673 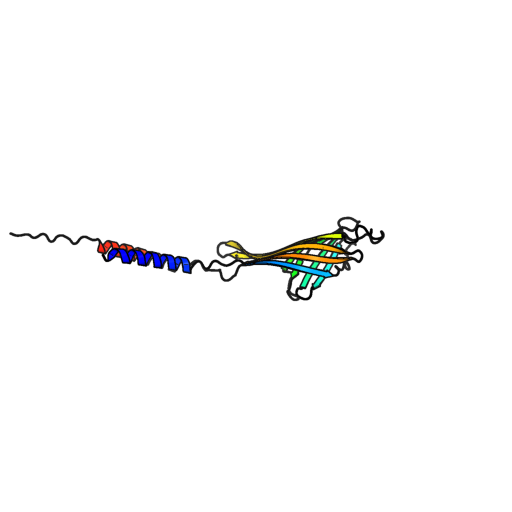C C . HIS A 1 210 ? -57.791 18.489 83.036 1.00 39.50 210 HIS A C 1
ATOM 1675 O O . HIS A 1 210 ? -57.843 19.684 82.744 1.00 39.50 210 HIS A O 1
ATOM 1681 N N . PHE A 1 211 ? -58.830 17.773 83.466 1.00 45.91 211 PHE A N 1
ATOM 1682 C CA . PHE A 1 211 ? -59.956 18.327 84.218 1.00 45.91 211 PHE A CA 1
ATOM 1683 C C . PHE A 1 211 ? -59.621 18.276 85.708 1.00 45.91 211 PHE A C 1
ATOM 1685 O O . PHE A 1 211 ? -58.902 17.325 86.103 1.00 45.91 211 PHE A O 1
#

InterPro domains:
  IPR013424 PEP-CTERM protein-sorting domain [TIGR02595] (174-200)

Foldseek 3Di:
DPPVVVVVVVVVVVVVVVVVPPPPFDKDKDKDKDKWKFADDQPDDPPVFKGWDWDWTDPPPKIKIDGWMWGRPDPAAKIKIKDFIDMRDDPDDTAWIKIKIDRADDPVDDPDPVPQWAKMWIKIKGWDWDQDPVRDIDTAKMKIWIKIWTQGNVRMTIIMITIIIIHTDPVPPPPDPPVVVVVVVVVVVVVVVVVVVVVPDDDDDDDDDDD